Protein AF-A0A6B2DG78-F1 (afdb_monomer)

Solvent-accessible surface area (backbone atoms only — not comparable to full-atom values): 11003 Å² total; per-residue (Å²): 135,87,81,81,72,76,75,78,76,78,61,40,93,58,62,52,67,69,41,49,54,49,47,40,63,73,50,24,80,65,48,69,62,94,91,36,53,28,41,50,79,26,37,60,92,68,77,69,52,28,68,59,41,49,54,32,26,75,75,64,35,84,90,24,73,66,26,48,51,52,48,44,54,50,51,26,54,51,28,52,67,34,50,27,34,74,46,82,48,38,17,59,30,39,50,44,47,53,38,20,73,77,51,35,38,31,24,32,16,15,35,48,29,30,74,47,68,46,76,84,51,78,56,29,97,60,69,47,71,64,22,52,54,49,59,72,72,43,52,66,69,53,44,40,50,54,54,43,51,33,48,52,52,43,46,46,74,70,43,21,88,37,79,40,74,59,96,90,44,79,43,50,32,30,83,71,42,42,66,63,49,51,56,48,40,59,50,48,36,62,53,28,49,60,53,56,46,80,86,126

Structure (mmCIF, N/CA/C/O backbone):
data_AF-A0A6B2DG78-F1
#
_entry.id   AF-A0A6B2DG78-F1
#
loop_
_atom_site.group_PDB
_atom_site.id
_atom_site.type_symbol
_atom_site.label_atom_id
_atom_site.label_alt_id
_atom_site.label_comp_id
_atom_site.label_asym_id
_atom_site.label_entity_id
_atom_site.label_seq_id
_atom_site.pdbx_PDB_ins_code
_atom_site.Cartn_x
_atom_site.Cartn_y
_atom_site.Cartn_z
_atom_site.occupancy
_atom_site.B_iso_or_equiv
_atom_site.auth_seq_id
_atom_site.auth_comp_id
_atom_site.auth_asym_id
_atom_site.auth_atom_id
_atom_site.pdbx_PDB_model_num
ATOM 1 N N . ALA A 1 1 ? -30.640 3.944 29.822 1.00 39.03 1 ALA A N 1
ATOM 2 C CA . ALA A 1 1 ? -29.311 3.323 29.675 1.00 39.03 1 ALA A CA 1
ATOM 3 C C . ALA A 1 1 ? -28.614 4.020 28.515 1.00 39.03 1 ALA A C 1
ATOM 5 O O . ALA A 1 1 ? -29.151 4.007 27.416 1.00 39.03 1 ALA A O 1
ATOM 6 N N . GLY A 1 2 ? -27.539 4.761 28.794 1.00 36.34 2 GLY A N 1
ATOM 7 C CA . GLY A 1 2 ? -26.860 5.603 27.809 1.00 36.34 2 GLY A CA 1
ATOM 8 C C . GLY A 1 2 ? -26.000 4.767 26.867 1.00 36.34 2 GLY A C 1
ATOM 9 O O . GLY A 1 2 ? -25.061 4.118 27.314 1.00 36.34 2 GLY A O 1
ATOM 10 N N . GLY A 1 3 ? -26.335 4.785 25.577 1.00 34.94 3 GLY A N 1
ATOM 11 C CA . GLY A 1 3 ? -25.481 4.268 24.516 1.00 34.94 3 GLY A CA 1
ATOM 12 C C . GLY A 1 3 ? -24.386 5.284 24.218 1.00 34.94 3 GLY A C 1
ATOM 13 O O . GLY A 1 3 ? -24.624 6.266 23.520 1.00 34.94 3 GLY A O 1
ATOM 14 N N . GLY A 1 4 ? -23.200 5.068 24.781 1.00 36.06 4 GLY A N 1
ATOM 15 C CA . GLY A 1 4 ? -21.994 5.779 24.377 1.00 36.06 4 GLY A CA 1
ATOM 16 C C . GLY A 1 4 ? -21.545 5.258 23.019 1.00 36.06 4 GLY A C 1
ATOM 17 O O . GLY A 1 4 ? -20.776 4.305 22.953 1.00 36.06 4 GLY A O 1
ATOM 18 N N . GLY A 1 5 ? -22.051 5.853 21.939 1.00 35.94 5 GLY A N 1
ATOM 19 C CA . GLY A 1 5 ? -21.449 5.685 20.624 1.00 35.94 5 GLY A CA 1
ATOM 20 C C . GLY A 1 5 ? -20.053 6.292 20.671 1.00 35.94 5 GLY A C 1
ATOM 21 O O . GLY A 1 5 ? -19.921 7.509 20.801 1.00 35.94 5 GLY A O 1
ATOM 22 N N . ALA A 1 6 ? -19.018 5.452 20.625 1.00 42.16 6 ALA A N 1
ATOM 23 C CA . ALA A 1 6 ? -17.665 5.919 20.377 1.00 42.16 6 ALA A CA 1
ATOM 24 C C . ALA A 1 6 ? -17.697 6.703 19.059 1.00 42.16 6 ALA A C 1
ATOM 26 O O . ALA A 1 6 ? -18.068 6.159 18.019 1.00 42.16 6 ALA A O 1
ATOM 27 N N . ALA A 1 7 ? -17.401 8.002 19.118 1.00 43.97 7 ALA A N 1
ATOM 28 C CA . ALA A 1 7 ? -17.295 8.816 17.920 1.00 43.97 7 ALA A CA 1
ATOM 29 C C . ALA A 1 7 ? -16.234 8.175 17.019 1.00 43.97 7 ALA A C 1
ATOM 31 O O . ALA A 1 7 ? -15.101 7.975 17.460 1.00 43.97 7 ALA A O 1
ATOM 32 N N . ALA A 1 8 ? -16.614 7.818 15.790 1.00 53.84 8 ALA A N 1
ATOM 33 C CA . ALA A 1 8 ? -15.674 7.310 14.803 1.00 53.84 8 ALA A CA 1
ATOM 34 C C . ALA A 1 8 ? -14.513 8.308 14.698 1.00 53.84 8 ALA A C 1
ATOM 36 O O . ALA A 1 8 ? -14.734 9.497 14.448 1.00 53.84 8 ALA A O 1
ATOM 37 N N . ALA A 1 9 ? -13.289 7.845 14.959 1.00 63.31 9 ALA A N 1
ATOM 38 C CA . ALA A 1 9 ? -12.111 8.679 14.792 1.00 63.31 9 ALA A CA 1
ATOM 39 C C . ALA A 1 9 ? -12.092 9.202 13.349 1.00 63.31 9 ALA A C 1
ATOM 41 O O . ALA A 1 9 ? -12.325 8.442 12.408 1.00 63.31 9 ALA A O 1
ATOM 42 N N . ALA A 1 10 ? -11.866 10.506 13.176 1.00 75.31 10 ALA A N 1
ATOM 43 C CA . ALA A 1 10 ? -11.845 11.103 11.848 1.00 75.31 10 ALA A CA 1
ATOM 44 C C . ALA A 1 10 ? -10.790 10.408 10.972 1.00 75.31 10 ALA A C 1
ATOM 46 O O . ALA A 1 10 ? -9.675 10.145 11.429 1.00 75.31 10 ALA A O 1
ATOM 47 N N . ALA A 1 11 ? -11.149 10.129 9.717 1.00 83.38 11 ALA A N 1
ATOM 48 C CA . ALA A 1 11 ? -10.244 9.512 8.757 1.00 83.38 11 ALA A CA 1
ATOM 49 C C . ALA A 1 11 ? -8.946 10.339 8.634 1.00 83.38 11 ALA A C 1
ATOM 51 O O . ALA A 1 11 ? -9.016 11.568 8.493 1.00 83.38 11 ALA A O 1
ATOM 52 N N . PRO A 1 12 ? -7.761 9.707 8.702 1.00 91.94 12 PRO A N 1
ATOM 53 C CA . PRO A 1 12 ? -6.501 10.427 8.620 1.00 91.94 12 PRO A CA 1
ATOM 54 C C . PRO A 1 12 ? -6.327 11.110 7.262 1.00 91.94 12 PRO A C 1
ATOM 56 O O . PRO A 1 12 ? -6.620 10.561 6.202 1.00 91.94 12 PRO A O 1
ATOM 59 N N . GLN A 1 13 ? -5.791 12.329 7.290 1.00 93.31 13 GLN A N 1
ATOM 60 C CA . GLN A 1 13 ? -5.513 13.098 6.073 1.00 93.31 13 GLN A CA 1
ATOM 61 C C . GLN A 1 13 ? -4.189 12.696 5.408 1.00 93.31 13 GLN A C 1
ATOM 63 O O . GLN A 1 13 ? -4.020 12.900 4.201 1.00 93.31 13 GLN A O 1
ATOM 68 N N . GLN A 1 14 ? -3.272 12.126 6.195 1.00 95.56 14 GLN A N 1
ATOM 69 C CA . GLN A 1 14 ? -1.932 11.708 5.796 1.00 95.56 14 GLN A CA 1
ATOM 70 C C . GLN A 1 14 ? -1.644 10.286 6.274 1.00 95.56 14 GLN A C 1
ATOM 72 O O . GLN A 1 14 ? -2.198 9.839 7.279 1.00 95.56 14 GLN A O 1
ATOM 77 N N . LEU A 1 15 ? -0.773 9.589 5.544 1.00 96.12 15 LEU A N 1
ATOM 78 C CA . LEU A 1 15 ? -0.239 8.302 5.981 1.00 96.12 15 LEU A CA 1
ATOM 79 C C . LEU A 1 15 ? 0.584 8.500 7.265 1.00 96.12 15 LEU A C 1
ATOM 81 O O . LEU A 1 15 ? 1.290 9.504 7.384 1.00 96.12 15 LEU A O 1
ATOM 85 N N . ASP A 1 16 ? 0.510 7.565 8.218 1.00 96.25 16 ASP A N 1
ATOM 86 C CA . ASP A 1 16 ? 1.288 7.675 9.455 1.00 96.25 16 ASP A CA 1
ATOM 87 C C . ASP A 1 16 ? 2.794 7.768 9.116 1.00 96.25 16 ASP A C 1
ATOM 89 O O . ASP A 1 16 ? 3.316 6.935 8.362 1.00 96.25 16 ASP A O 1
ATOM 93 N N . PRO A 1 17 ? 3.525 8.758 9.665 1.00 94.56 17 PRO A N 1
ATOM 94 C CA . PRO A 1 17 ? 4.944 8.955 9.379 1.00 94.56 17 PRO A CA 1
ATOM 95 C C . PRO A 1 17 ? 5.815 7.714 9.613 1.00 94.56 17 PRO A C 1
ATOM 97 O O . PRO A 1 17 ? 6.811 7.532 8.917 1.00 94.56 17 PRO A O 1
ATOM 100 N N . ARG A 1 18 ? 5.444 6.840 10.559 1.00 94.56 18 ARG A N 1
ATOM 101 C CA . ARG A 1 18 ? 6.153 5.580 10.836 1.00 94.56 18 ARG A CA 1
ATOM 102 C C . ARG A 1 18 ? 6.053 4.601 9.675 1.00 94.56 18 ARG A C 1
ATOM 104 O O . ARG A 1 18 ? 6.998 3.854 9.438 1.00 94.56 18 ARG A O 1
ATOM 111 N N . VAL A 1 19 ? 4.926 4.606 8.965 1.00 95.62 19 VAL A N 1
ATOM 112 C CA . VAL A 1 19 ? 4.718 3.779 7.774 1.00 95.62 19 VAL A CA 1
ATOM 113 C C . VAL A 1 19 ? 5.565 4.314 6.628 1.00 95.62 19 VAL A C 1
ATOM 115 O O . VAL A 1 19 ? 6.259 3.534 5.985 1.00 95.62 19 VAL A O 1
ATOM 118 N N . VAL A 1 20 ? 5.593 5.637 6.429 1.00 95.25 20 VAL A N 1
ATOM 119 C CA . VAL A 1 20 ? 6.479 6.279 5.439 1.00 95.25 20 VAL A CA 1
ATOM 120 C C . VAL A 1 20 ? 7.938 5.892 5.695 1.00 95.25 20 VAL A C 1
ATOM 122 O O . VAL A 1 20 ? 8.611 5.392 4.795 1.00 95.25 20 VAL A O 1
ATOM 125 N N . ASP A 1 21 ? 8.409 6.036 6.937 1.00 93.50 21 ASP A N 1
ATOM 126 C CA . ASP A 1 21 ? 9.789 5.704 7.314 1.00 93.50 21 ASP A CA 1
ATOM 127 C C . ASP A 1 21 ? 10.105 4.211 7.132 1.00 93.50 21 ASP A C 1
ATOM 129 O O . ASP A 1 21 ? 11.213 3.848 6.731 1.00 93.50 21 ASP A O 1
ATOM 133 N N . SER A 1 22 ? 9.145 3.336 7.448 1.00 91.38 22 SER A N 1
ATOM 134 C CA . SER A 1 22 ? 9.271 1.887 7.269 1.00 91.38 22 SER A CA 1
ATOM 135 C C . SER A 1 22 ? 9.397 1.526 5.788 1.00 91.38 22 SER A C 1
ATOM 137 O O . SER A 1 22 ? 10.355 0.842 5.420 1.00 91.38 22 SER A O 1
ATOM 139 N N . ILE A 1 23 ? 8.518 2.057 4.930 1.00 91.06 23 ILE A N 1
ATOM 140 C CA . ILE A 1 23 ? 8.558 1.795 3.487 1.00 91.06 23 ILE A CA 1
ATOM 141 C C . ILE A 1 23 ? 9.859 2.339 2.894 1.00 91.06 23 ILE A C 1
ATOM 143 O O . ILE A 1 23 ? 10.579 1.582 2.247 1.00 91.06 23 ILE A O 1
ATOM 147 N N . MET A 1 24 ? 10.224 3.595 3.180 1.00 92.94 24 MET A N 1
ATOM 148 C CA . MET A 1 24 ? 11.472 4.193 2.685 1.00 92.94 24 MET A CA 1
ATOM 149 C C . MET A 1 24 ? 12.706 3.362 3.057 1.00 92.94 24 MET A C 1
ATOM 151 O O . MET A 1 24 ? 13.610 3.193 2.239 1.00 92.94 24 MET A O 1
ATOM 155 N N . ARG A 1 25 ? 12.745 2.814 4.277 1.00 90.88 25 ARG A N 1
ATOM 156 C CA . ARG A 1 25 ? 13.840 1.945 4.725 1.00 90.88 25 ARG A CA 1
ATOM 157 C C . ARG A 1 25 ? 13.859 0.605 3.993 1.00 90.88 25 ARG A C 1
ATOM 159 O O . ARG A 1 25 ? 14.940 0.117 3.685 1.00 90.88 25 ARG A O 1
ATOM 166 N N . SER A 1 26 ? 12.689 0.010 3.766 1.00 86.62 26 SER A N 1
ATOM 167 C CA . SER A 1 26 ? 12.568 -1.315 3.148 1.00 86.62 26 SER A CA 1
ATOM 168 C C . SER A 1 26 ? 12.834 -1.305 1.641 1.00 86.62 26 SER A C 1
ATOM 170 O O . SER A 1 26 ? 13.544 -2.176 1.149 1.00 86.62 26 SER A O 1
ATOM 172 N N . GLU A 1 27 ? 12.315 -0.303 0.931 1.00 88.62 27 GLU A N 1
ATOM 173 C CA . GLU A 1 27 ? 12.481 -0.141 -0.517 1.00 88.62 27 GLU A CA 1
ATOM 174 C C . GLU A 1 27 ? 13.863 0.434 -0.860 1.00 88.62 27 GLU A C 1
ATOM 176 O O . GLU A 1 27 ? 14.422 0.174 -1.922 1.00 88.62 27 GLU A O 1
ATOM 181 N N . GLY A 1 28 ? 14.444 1.203 0.065 1.00 89.94 28 GLY A N 1
ATOM 182 C CA . GLY A 1 28 ? 15.750 1.817 -0.104 1.00 89.94 28 GLY A CA 1
ATOM 183 C C . GLY A 1 28 ? 15.720 3.079 -0.966 1.00 89.94 28 GLY A C 1
ATOM 184 O O . GLY A 1 28 ? 14.815 3.339 -1.759 1.00 89.94 28 GLY A O 1
ATOM 185 N N . ALA A 1 29 ? 16.750 3.903 -0.791 1.00 89.94 29 ALA A N 1
ATOM 186 C CA . ALA A 1 29 ? 16.843 5.193 -1.465 1.00 89.94 29 ALA A CA 1
ATOM 187 C C . ALA A 1 29 ? 17.293 5.085 -2.932 1.00 89.94 29 ALA A C 1
ATOM 189 O O . ALA A 1 29 ? 17.096 6.024 -3.706 1.00 89.94 29 ALA A O 1
ATOM 190 N N . THR A 1 30 ? 17.884 3.957 -3.323 1.00 89.25 30 THR A N 1
ATOM 191 C CA . THR A 1 30 ? 18.303 3.657 -4.697 1.00 89.25 30 THR A CA 1
ATOM 192 C C . THR A 1 30 ? 18.101 2.179 -4.988 1.00 89.25 30 THR A C 1
ATOM 194 O O . THR A 1 30 ? 18.492 1.340 -4.176 1.00 89.25 30 THR A O 1
ATOM 197 N N . GLY A 1 31 ? 17.582 1.864 -6.168 1.00 87.56 31 GLY A N 1
ATOM 198 C CA . GLY A 1 31 ? 17.418 0.497 -6.636 1.00 87.56 31 GLY A CA 1
ATOM 199 C C . GLY A 1 31 ? 17.210 0.428 -8.143 1.00 87.56 31 GLY A C 1
ATOM 200 O O . GLY A 1 31 ? 17.149 1.446 -8.835 1.00 87.56 31 GLY A O 1
ATOM 201 N N . GLU A 1 32 ? 17.090 -0.796 -8.640 1.00 89.06 32 GLU A N 1
ATOM 202 C CA . GLU A 1 32 ? 16.711 -1.081 -10.017 1.00 89.06 32 GLU A CA 1
ATOM 203 C C . GLU A 1 32 ? 15.741 -2.265 -10.026 1.00 89.06 32 GLU A C 1
ATOM 205 O O . GLU A 1 32 ? 16.025 -3.317 -9.449 1.00 89.06 32 GLU A O 1
ATOM 210 N N . GLN A 1 33 ? 14.595 -2.106 -10.687 1.00 76.62 33 GLN A N 1
ATOM 211 C CA . GLN A 1 33 ? 13.615 -3.175 -10.859 1.00 76.62 33 GLN A CA 1
ATOM 212 C C . GLN A 1 33 ? 13.348 -3.401 -12.346 1.00 76.62 33 GLN A C 1
ATOM 214 O O . GLN A 1 33 ? 12.775 -2.556 -13.033 1.00 76.62 33 GLN A O 1
ATOM 219 N N . GLY A 1 34 ? 13.769 -4.563 -12.854 1.00 79.81 34 GLY A N 1
ATOM 220 C CA . GLY A 1 34 ? 13.584 -4.933 -14.260 1.00 79.81 34 GLY A CA 1
ATOM 221 C C . GLY A 1 34 ? 14.320 -4.017 -15.245 1.00 79.81 34 GLY A C 1
ATOM 222 O O . GLY A 1 34 ? 13.782 -3.746 -16.315 1.00 79.81 34 GLY A O 1
ATOM 223 N N . GLY A 1 35 ? 15.507 -3.515 -14.883 1.00 85.75 35 GLY A N 1
ATOM 224 C CA . GLY A 1 35 ? 16.262 -2.564 -15.707 1.00 85.75 35 GLY A CA 1
ATOM 225 C C . GLY A 1 35 ? 15.838 -1.104 -15.543 1.00 85.75 35 GLY A C 1
ATOM 226 O O . GLY A 1 35 ? 16.337 -0.247 -16.267 1.00 85.75 35 GLY A O 1
ATOM 227 N N . VAL A 1 36 ? 14.893 -0.808 -14.644 1.00 89.19 36 VAL A N 1
ATOM 228 C CA . VAL A 1 36 ? 14.358 0.544 -14.445 1.00 89.19 36 VAL A CA 1
ATOM 229 C C . VAL A 1 36 ? 14.826 1.104 -13.103 1.00 89.19 36 VAL A C 1
ATOM 231 O O . VAL A 1 36 ? 14.582 0.456 -12.081 1.00 89.19 36 VAL A O 1
ATOM 234 N N . PRO A 1 37 ? 15.433 2.306 -13.078 1.00 92.19 37 PRO A N 1
ATOM 235 C CA . PRO A 1 37 ? 15.790 2.986 -11.839 1.00 92.19 37 PRO A CA 1
ATOM 236 C C . PRO A 1 37 ? 14.592 3.219 -10.919 1.00 92.19 37 PRO A C 1
ATOM 238 O O . PRO A 1 37 ? 13.484 3.547 -11.365 1.00 92.19 37 PRO A O 1
ATOM 241 N N . GLU A 1 38 ? 14.845 3.084 -9.622 1.00 92.38 38 GLU A N 1
ATOM 242 C CA . GLU A 1 38 ? 13.845 3.209 -8.572 1.00 92.38 38 GLU A CA 1
ATOM 243 C C . GLU A 1 38 ? 14.380 3.966 -7.352 1.00 92.38 38 GLU A C 1
ATOM 245 O O . GLU A 1 38 ? 15.550 3.846 -6.980 1.00 92.38 38 GLU A O 1
ATOM 250 N N . ALA A 1 39 ? 13.493 4.726 -6.707 1.00 92.44 39 ALA A N 1
ATOM 251 C CA . ALA A 1 39 ? 13.719 5.321 -5.397 1.00 92.44 39 ALA A CA 1
ATOM 252 C C . ALA A 1 39 ? 12.484 5.097 -4.516 1.00 92.44 39 ALA A C 1
ATOM 254 O O . ALA A 1 39 ? 11.386 5.522 -4.874 1.00 92.44 39 ALA A O 1
ATOM 255 N N . TYR A 1 40 ? 12.658 4.442 -3.366 1.00 92.31 40 TYR A N 1
ATOM 256 C CA . TYR A 1 40 ? 11.600 4.191 -2.382 1.00 92.31 40 TYR A CA 1
ATOM 257 C C . TYR A 1 40 ? 10.336 3.511 -2.959 1.00 92.31 40 TYR A C 1
ATOM 259 O O . TYR A 1 40 ? 9.219 3.859 -2.573 1.00 92.31 40 TYR A O 1
ATOM 267 N N . GLY A 1 41 ? 10.483 2.591 -3.921 1.00 88.06 41 GLY A N 1
ATOM 268 C CA . GLY A 1 41 ? 9.355 1.927 -4.590 1.00 88.06 41 GLY A CA 1
ATOM 269 C C . GLY A 1 41 ? 8.772 2.692 -5.788 1.00 88.06 41 GLY A C 1
ATOM 270 O O . GLY A 1 41 ? 7.860 2.201 -6.458 1.00 88.06 41 GLY A O 1
ATOM 271 N N . PHE A 1 42 ? 9.269 3.898 -6.087 1.00 91.06 42 PHE A N 1
ATOM 272 C CA . PHE A 1 42 ? 8.836 4.706 -7.230 1.00 91.06 42 PHE A CA 1
ATOM 273 C C . PHE A 1 42 ? 9.770 4.483 -8.416 1.00 91.06 42 PHE A C 1
ATOM 275 O O . PHE A 1 42 ? 10.953 4.801 -8.332 1.00 91.06 42 PHE A O 1
ATOM 282 N N . ARG A 1 43 ? 9.252 3.942 -9.525 1.00 90.00 43 ARG A N 1
ATOM 283 C CA . ARG A 1 43 ? 10.039 3.644 -10.731 1.00 90.00 43 ARG A CA 1
ATOM 284 C C . ARG A 1 43 ? 9.957 4.775 -11.744 1.00 90.00 43 ARG A C 1
ATOM 286 O O . ARG A 1 43 ? 8.871 5.300 -12.003 1.00 90.00 43 ARG A O 1
ATOM 293 N N . GLN A 1 44 ? 11.080 5.071 -12.391 1.00 89.31 44 GLN A N 1
ATOM 294 C CA . GLN A 1 44 ? 11.199 6.170 -13.354 1.00 89.31 44 GLN A CA 1
ATOM 295 C C . GLN A 1 44 ? 10.141 6.131 -14.471 1.00 89.31 44 GLN 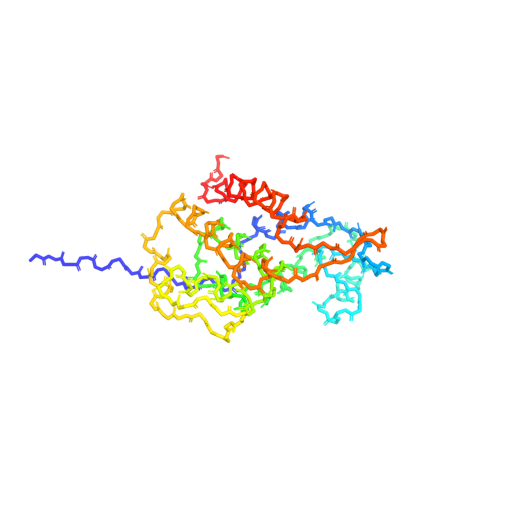A C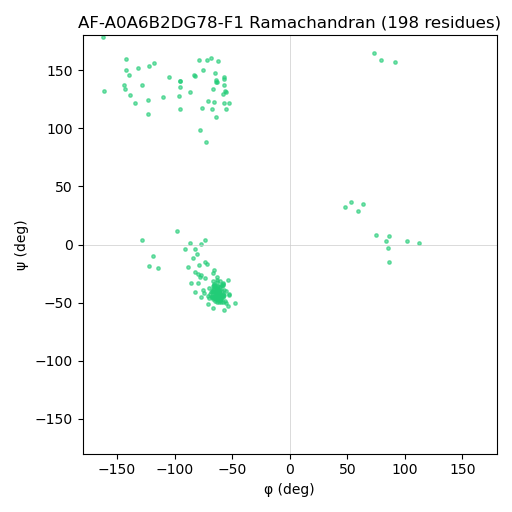 1
ATOM 297 O O . GLN A 1 44 ? 9.537 7.147 -14.800 1.00 89.31 44 GLN A O 1
ATOM 302 N N . ASN A 1 45 ? 9.866 4.956 -15.038 1.00 86.12 45 ASN A N 1
ATOM 303 C CA . ASN A 1 45 ? 8.954 4.818 -16.178 1.00 86.12 45 ASN A CA 1
ATOM 304 C C . ASN A 1 45 ? 7.459 4.776 -15.806 1.00 86.12 45 ASN A C 1
ATOM 306 O O . ASN A 1 45 ? 6.616 4.702 -16.697 1.00 86.12 45 ASN A O 1
ATOM 310 N N . MET A 1 46 ? 7.111 4.787 -14.516 1.00 81.38 46 MET A N 1
ATOM 311 C CA . MET A 1 46 ? 5.719 4.674 -14.065 1.00 81.38 46 MET A CA 1
ATOM 312 C C . MET A 1 46 ? 5.024 6.030 -13.911 1.00 81.38 46 MET A C 1
ATOM 314 O O . MET A 1 46 ? 3.841 6.058 -13.576 1.00 81.38 46 MET A O 1
ATOM 318 N N . HIS A 1 47 ? 5.741 7.144 -14.119 1.00 77.06 47 HIS A N 1
ATOM 319 C CA . HIS A 1 47 ? 5.243 8.514 -13.921 1.00 77.06 47 HIS A CA 1
ATOM 320 C C . HIS A 1 47 ? 4.521 8.710 -12.575 1.00 77.06 47 HIS A C 1
ATOM 322 O O . HIS A 1 47 ? 3.581 9.491 -12.451 1.00 77.06 47 HIS A O 1
ATOM 328 N N . ASN A 1 48 ? 4.962 7.986 -11.545 1.00 83.25 48 ASN A N 1
ATOM 329 C CA . ASN A 1 48 ? 4.291 7.904 -10.248 1.00 83.25 48 ASN A CA 1
ATOM 330 C C . ASN A 1 48 ? 4.890 8.853 -9.195 1.00 83.25 48 ASN A C 1
ATOM 332 O O . ASN A 1 48 ? 4.564 8.745 -8.017 1.00 83.25 48 ASN A O 1
ATOM 336 N N . GLY A 1 49 ? 5.750 9.784 -9.619 1.00 90.06 49 GLY A N 1
ATOM 337 C CA . GLY A 1 49 ? 6.396 10.768 -8.749 1.00 90.06 49 GLY A CA 1
ATOM 338 C C . GLY A 1 49 ? 7.906 10.604 -8.587 1.00 90.06 49 GLY A C 1
ATOM 339 O O . GLY A 1 49 ? 8.499 11.433 -7.904 1.00 90.06 49 GLY A O 1
ATOM 340 N N . TYR A 1 50 ? 8.532 9.617 -9.242 1.00 93.25 50 TYR A N 1
ATOM 341 C CA . TYR A 1 50 ? 9.991 9.431 -9.238 1.00 93.25 50 TYR A CA 1
ATOM 342 C C . TYR A 1 50 ? 10.758 10.732 -9.523 1.00 93.25 50 TYR A C 1
ATOM 344 O O . TYR A 1 50 ? 11.601 11.131 -8.726 1.00 93.25 50 TYR A O 1
ATOM 352 N N . ASP A 1 51 ? 10.397 11.459 -10.584 1.00 94.56 51 ASP A N 1
ATOM 353 C CA . ASP A 1 51 ? 11.091 12.698 -10.970 1.00 94.56 51 ASP A CA 1
ATOM 354 C C . ASP A 1 51 ? 11.032 13.779 -9.880 1.00 94.56 51 ASP A C 1
ATOM 356 O O . ASP A 1 51 ? 11.977 14.542 -9.704 1.00 94.56 51 ASP A O 1
ATOM 360 N N . ARG A 1 52 ? 9.948 13.823 -9.091 1.00 96.31 52 ARG A N 1
ATOM 361 C CA . ARG A 1 52 ? 9.822 14.763 -7.964 1.00 96.31 52 ARG A CA 1
ATOM 362 C C . ARG A 1 52 ? 10.771 14.400 -6.824 1.00 96.31 52 ARG A C 1
ATOM 364 O O . ARG A 1 52 ? 11.317 15.299 -6.190 1.00 96.31 52 ARG A O 1
ATOM 371 N N . ILE A 1 53 ? 10.960 13.104 -6.570 1.00 96.12 53 ILE A N 1
ATOM 372 C CA . ILE A 1 53 ? 11.910 12.604 -5.567 1.00 96.12 53 ILE A CA 1
ATOM 373 C C . ILE A 1 53 ? 13.334 12.948 -6.007 1.00 96.12 53 ILE A C 1
ATOM 375 O O . ILE A 1 53 ? 14.099 13.490 -5.215 1.00 96.12 53 ILE A O 1
ATOM 379 N N . ILE A 1 54 ? 13.671 12.702 -7.278 1.00 96.31 54 ILE A N 1
ATOM 380 C CA . ILE A 1 54 ? 14.997 13.019 -7.820 1.00 96.31 54 ILE A CA 1
ATOM 381 C C . ILE A 1 54 ? 15.267 14.525 -7.797 1.00 96.31 54 ILE A C 1
ATOM 383 O O . ILE A 1 54 ? 16.326 14.926 -7.329 1.00 96.31 54 ILE A O 1
ATOM 387 N N . ALA A 1 55 ? 14.302 15.364 -8.180 1.00 96.94 55 ALA A N 1
ATOM 388 C CA . ALA A 1 55 ? 14.461 16.817 -8.103 1.00 96.94 55 ALA A CA 1
ATOM 389 C C . ALA A 1 55 ? 14.729 17.300 -6.663 1.00 96.94 55 ALA A C 1
ATOM 391 O O . ALA A 1 55 ? 15.633 18.103 -6.432 1.00 96.94 55 ALA A O 1
ATOM 392 N N . ALA A 1 56 ? 13.992 16.777 -5.674 1.00 97.00 56 ALA A N 1
ATOM 393 C CA . ALA A 1 56 ? 14.241 17.098 -4.267 1.00 97.00 56 ALA A CA 1
ATOM 394 C C . ALA A 1 56 ? 15.619 16.600 -3.803 1.00 97.00 56 ALA A C 1
ATOM 396 O O . ALA A 1 56 ? 16.333 17.311 -3.099 1.00 97.00 56 ALA A O 1
ATOM 397 N N . ARG A 1 57 ? 16.029 15.405 -4.234 1.00 96.62 57 ARG A N 1
ATOM 398 C CA . ARG A 1 57 ? 17.351 14.845 -3.935 1.00 96.62 57 ARG A CA 1
ATOM 399 C C . ARG A 1 57 ? 18.485 15.686 -4.510 1.00 96.62 57 ARG A C 1
ATOM 401 O O . ARG A 1 57 ? 19.469 15.910 -3.814 1.00 96.62 57 ARG A O 1
ATOM 408 N N . GLU A 1 58 ? 18.370 16.129 -5.756 1.00 97.00 58 GLU A N 1
ATOM 409 C CA . GLU A 1 58 ? 19.376 16.971 -6.412 1.00 97.00 58 GLU A CA 1
ATOM 410 C C . GLU A 1 58 ? 19.525 18.321 -5.706 1.00 97.00 58 GLU A C 1
ATOM 412 O O . GLU A 1 58 ? 20.634 18.841 -5.593 1.00 97.00 58 GLU A O 1
ATOM 417 N N . GLN A 1 59 ? 18.422 18.866 -5.190 1.00 98.00 59 GLN A N 1
ATOM 418 C CA . GLN A 1 59 ? 18.413 20.163 -4.525 1.00 98.00 59 GLN A CA 1
ATOM 419 C C . GLN A 1 59 ? 18.855 20.107 -3.053 1.00 98.00 59 GLN A C 1
ATOM 421 O O . GLN A 1 59 ? 19.573 20.998 -2.600 1.00 98.00 59 GLN A O 1
ATOM 426 N N . TYR A 1 60 ? 18.419 19.095 -2.301 1.00 97.50 60 TYR A N 1
ATOM 427 C CA . TYR A 1 60 ? 18.539 19.055 -0.835 1.00 97.50 60 TYR A CA 1
ATOM 428 C C . TYR A 1 60 ? 19.386 17.889 -0.309 1.00 97.50 60 TYR A C 1
ATOM 430 O O . TYR A 1 60 ? 19.739 17.858 0.869 1.00 97.50 60 TYR A O 1
ATOM 438 N N . GLY A 1 61 ? 19.742 16.937 -1.170 1.00 95.38 61 GLY A N 1
ATOM 439 C CA . GLY A 1 61 ? 20.479 15.732 -0.809 1.00 95.38 61 GLY A CA 1
ATOM 440 C C . GLY A 1 61 ? 19.579 14.544 -0.461 1.00 95.38 61 GLY A C 1
ATOM 441 O O . GLY A 1 61 ? 18.409 14.679 -0.091 1.00 95.38 61 GLY A O 1
ATOM 442 N N . ILE A 1 62 ? 20.154 13.347 -0.590 1.00 94.50 62 ILE A N 1
ATOM 443 C CA . ILE A 1 62 ? 19.506 12.073 -0.261 1.00 94.50 62 ILE A CA 1
ATOM 444 C C . ILE A 1 62 ? 19.244 11.966 1.247 1.00 94.50 62 ILE A C 1
ATOM 446 O O . ILE A 1 62 ? 20.119 12.260 2.060 1.00 94.50 62 ILE A O 1
ATOM 450 N N . GLY A 1 63 ? 18.040 11.543 1.628 1.00 90.88 63 GLY A N 1
ATOM 451 C CA . GLY A 1 63 ? 17.619 11.420 3.025 1.00 90.88 63 GLY A CA 1
ATOM 452 C C . GLY A 1 63 ? 17.316 12.751 3.723 1.00 90.88 63 GLY A C 1
ATOM 453 O O . GLY A 1 63 ? 17.099 12.757 4.935 1.00 90.88 63 GLY A O 1
ATOM 454 N N . SER A 1 64 ? 17.295 13.867 2.987 1.00 96.50 64 SER A N 1
ATOM 455 C CA . SER A 1 64 ? 16.887 15.176 3.511 1.00 96.50 64 SER A CA 1
ATOM 456 C C . SER A 1 64 ? 15.423 15.178 3.970 1.00 96.50 64 SER A C 1
ATOM 458 O O . SER A 1 64 ? 14.603 14.357 3.541 1.00 96.50 64 SER A O 1
ATOM 460 N N . ALA A 1 65 ? 15.074 16.118 4.853 1.00 96.56 65 ALA A N 1
ATOM 461 C CA . ALA A 1 65 ? 13.699 16.267 5.327 1.00 96.56 65 ALA A CA 1
ATOM 462 C C . ALA A 1 65 ? 12.747 16.637 4.175 1.00 96.56 65 ALA A C 1
ATOM 464 O O . ALA A 1 65 ? 11.594 16.207 4.157 1.00 96.56 65 ALA A O 1
ATOM 465 N N . GLU A 1 66 ? 13.251 17.384 3.196 1.00 97.75 66 GLU A N 1
ATOM 466 C CA . GLU A 1 66 ? 12.561 17.815 1.988 1.00 97.75 66 GLU A CA 1
ATOM 467 C C . GLU A 1 66 ? 12.298 16.643 1.036 1.00 97.75 66 GLU A C 1
ATOM 469 O O . GLU A 1 66 ? 11.165 16.474 0.580 1.00 97.75 66 GLU A O 1
ATOM 474 N N . GLU A 1 67 ? 13.293 15.779 0.787 1.00 96.88 67 GLU A N 1
ATOM 475 C CA . GLU A 1 67 ? 13.077 14.541 0.023 1.00 96.88 67 GLU A CA 1
ATOM 476 C C . GLU A 1 67 ? 12.030 13.664 0.722 1.00 96.88 67 GLU A C 1
ATOM 478 O O . GLU A 1 67 ? 11.072 13.202 0.095 1.00 96.88 67 GLU A O 1
ATOM 483 N N . ARG A 1 68 ? 12.159 13.492 2.044 1.00 97.00 68 ARG A N 1
ATOM 484 C CA . ARG A 1 68 ? 11.204 12.725 2.851 1.00 97.00 68 ARG A CA 1
ATOM 485 C C . ARG A 1 68 ? 9.786 13.297 2.767 1.00 97.00 68 ARG A C 1
ATOM 487 O O . ARG A 1 68 ? 8.834 12.523 2.689 1.00 97.00 68 ARG A O 1
ATOM 494 N N . ALA A 1 69 ? 9.622 14.619 2.771 1.00 97.06 69 ALA A N 1
ATOM 495 C CA . ALA A 1 69 ? 8.313 15.259 2.638 1.00 97.06 69 ALA A CA 1
ATOM 496 C C . ALA A 1 69 ? 7.665 14.945 1.280 1.00 97.06 69 ALA A C 1
ATOM 498 O O . ALA A 1 69 ? 6.503 14.543 1.234 1.00 97.06 69 ALA A O 1
ATOM 499 N N . VAL A 1 70 ? 8.433 15.022 0.185 1.00 97.19 70 VAL A N 1
ATOM 500 C CA . VAL A 1 70 ? 7.946 14.654 -1.156 1.00 97.19 70 VAL A CA 1
ATOM 501 C C . VAL A 1 70 ? 7.513 13.189 -1.207 1.00 97.19 70 VAL A C 1
ATOM 503 O O . VAL A 1 70 ? 6.440 12.881 -1.729 1.00 97.19 70 VAL A O 1
ATOM 506 N N . VAL A 1 71 ? 8.315 12.283 -0.642 1.00 96.06 71 VAL A N 1
ATOM 507 C CA . VAL A 1 71 ? 7.975 10.855 -0.581 1.00 96.06 71 VAL A CA 1
ATOM 508 C C . VAL A 1 71 ? 6.709 10.626 0.249 1.00 96.06 71 VAL A C 1
ATOM 510 O O . VAL A 1 71 ? 5.814 9.904 -0.189 1.00 96.06 71 VAL A O 1
ATOM 513 N N . SER A 1 72 ? 6.593 11.284 1.404 1.00 97.12 72 SER A N 1
ATOM 514 C CA . SER A 1 72 ? 5.415 11.216 2.277 1.00 97.12 72 SER A CA 1
ATOM 515 C C . SER A 1 72 ? 4.133 11.645 1.557 1.00 97.12 72 SER A C 1
ATOM 517 O O . SER A 1 72 ? 3.104 10.971 1.667 1.00 97.12 72 SER A O 1
ATOM 519 N N . ASP A 1 73 ? 4.186 12.726 0.776 1.00 96.94 73 ASP A N 1
ATOM 520 C CA . ASP A 1 73 ? 3.044 13.212 -0.005 1.00 96.94 73 ASP A CA 1
ATOM 521 C C . ASP A 1 73 ? 2.622 12.212 -1.087 1.00 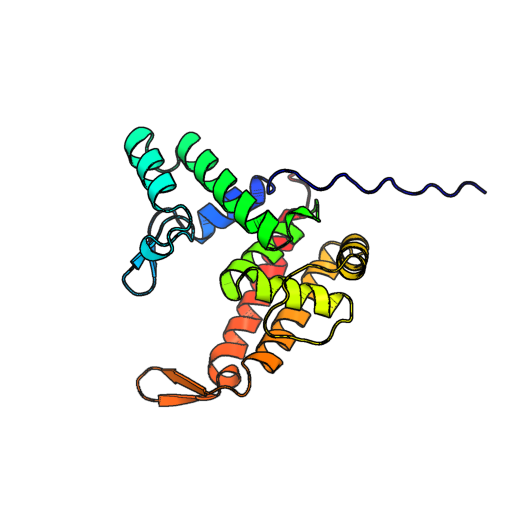96.94 73 ASP A C 1
ATOM 523 O O . ASP A 1 73 ? 1.434 11.911 -1.246 1.00 96.94 73 ASP A O 1
ATOM 527 N N . LEU A 1 74 ? 3.595 11.662 -1.819 1.00 96.12 74 LEU A N 1
ATOM 528 C CA . LEU A 1 74 ? 3.347 10.662 -2.859 1.00 96.12 74 LEU A CA 1
ATOM 529 C C . LEU A 1 74 ? 2.765 9.370 -2.268 1.00 96.12 74 LEU A C 1
ATOM 531 O O . LEU A 1 74 ? 1.764 8.848 -2.766 1.00 96.12 74 LEU A O 1
ATOM 535 N N . MET A 1 75 ? 3.339 8.876 -1.168 1.00 96.06 75 MET A N 1
ATOM 536 C CA . MET A 1 75 ? 2.827 7.702 -0.459 1.00 96.06 75 MET A CA 1
ATOM 537 C C . MET A 1 75 ? 1.430 7.949 0.111 1.00 96.06 75 MET A C 1
ATOM 539 O O . MET A 1 75 ? 0.582 7.065 0.028 1.00 96.06 75 MET A O 1
ATOM 543 N N . THR A 1 76 ? 1.147 9.153 0.612 1.00 97.00 76 THR A N 1
ATOM 544 C CA . THR A 1 76 ? -0.192 9.538 1.080 1.00 97.00 76 THR A CA 1
ATOM 545 C C . THR A 1 76 ? -1.222 9.507 -0.054 1.00 97.00 76 THR A C 1
ATOM 547 O O . THR A 1 76 ? -2.341 9.026 0.138 1.00 97.00 76 THR A O 1
ATOM 550 N N . ALA A 1 77 ? -0.866 9.967 -1.257 1.00 95.25 77 ALA A N 1
ATOM 551 C CA . ALA A 1 77 ? -1.754 9.880 -2.419 1.00 95.25 77 ALA A CA 1
ATOM 552 C C . ALA A 1 77 ? -2.049 8.418 -2.815 1.00 95.25 77 ALA A C 1
ATOM 554 O O . ALA A 1 77 ? -3.203 8.058 -3.083 1.00 95.25 77 ALA A O 1
ATOM 555 N N . ASN A 1 78 ? -1.030 7.556 -2.777 1.00 94.62 78 ASN A N 1
ATOM 556 C CA . ASN A 1 78 ? -1.189 6.119 -3.009 1.00 94.62 78 ASN A CA 1
ATOM 557 C C . ASN A 1 78 ? -2.061 5.464 -1.924 1.00 94.62 78 ASN A C 1
ATOM 559 O O . ASN A 1 78 ? -2.989 4.725 -2.251 1.00 94.62 78 ASN A O 1
ATOM 563 N N . ALA A 1 79 ? -1.835 5.808 -0.653 1.00 96.62 79 ALA A N 1
ATOM 564 C CA . ALA A 1 79 ? -2.610 5.344 0.495 1.00 96.62 79 ALA A CA 1
ATOM 565 C C . ALA A 1 79 ? -4.092 5.700 0.374 1.00 96.62 79 ALA A C 1
ATOM 567 O O . ALA A 1 79 ? -4.959 4.860 0.620 1.00 96.62 79 ALA A O 1
ATOM 568 N N . ARG A 1 80 ? -4.397 6.923 -0.076 1.00 96.50 80 ARG A N 1
ATOM 569 C CA . ARG A 1 80 ? -5.773 7.354 -0.346 1.00 96.50 80 ARG A CA 1
ATOM 570 C C . ARG A 1 80 ? -6.429 6.484 -1.413 1.00 96.50 80 ARG A C 1
ATOM 572 O O . ARG A 1 80 ? -7.545 6.014 -1.222 1.00 96.50 80 ARG A O 1
ATOM 579 N N . THR A 1 81 ? -5.723 6.236 -2.513 1.00 95.81 81 THR A N 1
ATOM 580 C CA . THR A 1 81 ? -6.238 5.437 -3.636 1.00 95.81 81 THR A CA 1
ATOM 581 C C . THR A 1 81 ? -6.457 3.973 -3.243 1.00 95.81 81 THR A C 1
ATOM 583 O O . THR A 1 81 ? -7.448 3.361 -3.646 1.00 95.81 81 THR A O 1
ATOM 586 N N . ALA A 1 82 ? -5.557 3.422 -2.425 1.00 97.12 82 ALA A N 1
ATOM 587 C CA . ALA A 1 82 ? -5.635 2.065 -1.890 1.00 97.12 82 ALA A CA 1
ATOM 588 C C . ALA A 1 82 ? -6.695 1.894 -0.785 1.00 97.12 82 ALA A C 1
ATOM 590 O O . ALA A 1 82 ? -7.062 0.766 -0.473 1.00 97.12 82 ALA A O 1
ATOM 591 N N . GLY A 1 83 ? -7.202 2.989 -0.208 1.00 97.00 83 GLY A N 1
ATOM 592 C CA . GLY A 1 83 ? -8.167 2.964 0.894 1.00 97.00 83 GLY A CA 1
ATOM 593 C C . GLY A 1 83 ? -7.541 2.868 2.289 1.00 97.00 83 GLY A C 1
ATOM 594 O O . GLY A 1 83 ? -8.278 2.748 3.263 1.00 97.00 83 GLY A O 1
ATOM 595 N N . ALA A 1 84 ? -6.214 2.971 2.412 1.00 97.81 84 ALA A N 1
ATOM 596 C CA . ALA A 1 84 ? -5.511 2.925 3.697 1.00 97.81 84 ALA A CA 1
ATOM 597 C C . ALA A 1 84 ? -5.889 4.096 4.620 1.00 97.81 84 ALA A C 1
ATOM 599 O O . ALA A 1 84 ? -5.934 3.935 5.835 1.00 97.81 84 ALA A O 1
ATOM 600 N N . LEU A 1 85 ? -6.223 5.261 4.050 1.00 97.38 85 LEU A N 1
ATOM 601 C CA . LEU A 1 85 ? -6.616 6.445 4.823 1.00 97.38 85 LEU A CA 1
ATOM 602 C C . LEU A 1 85 ? -8.028 6.360 5.432 1.00 97.38 85 LEU A C 1
ATOM 604 O O . LEU A 1 85 ? -8.471 7.322 6.045 1.00 97.38 85 LEU A O 1
ATOM 608 N N . ASN A 1 86 ? -8.735 5.233 5.300 1.00 97.00 86 ASN A N 1
ATOM 609 C CA . ASN A 1 86 ? -9.958 4.976 6.073 1.00 97.00 86 ASN A CA 1
ATOM 610 C C . ASN A 1 86 ? -9.664 4.480 7.502 1.00 97.00 86 ASN A C 1
ATOM 612 O O . ASN A 1 86 ? -10.582 4.364 8.316 1.00 97.00 86 ASN A O 1
ATOM 616 N N . PHE A 1 87 ? -8.396 4.188 7.810 1.00 96.50 87 PHE A N 1
ATOM 617 C CA . PHE A 1 87 ? -7.975 3.556 9.057 1.00 96.50 87 PHE A CA 1
ATOM 618 C C . PHE A 1 87 ? -6.865 4.364 9.720 1.00 96.50 87 PHE A C 1
ATOM 620 O O . PHE A 1 87 ? -5.945 4.831 9.051 1.00 96.50 87 PHE A O 1
ATOM 627 N N . THR A 1 88 ? -6.944 4.530 11.037 1.00 95.00 88 THR A N 1
ATOM 628 C CA . THR A 1 88 ? -5.964 5.282 11.837 1.00 95.00 88 THR A CA 1
ATOM 629 C C . THR A 1 88 ? -4.803 4.420 12.329 1.00 95.00 88 THR A C 1
ATOM 631 O O . THR A 1 88 ? -3.757 4.965 12.673 1.00 95.00 88 THR A O 1
ATOM 634 N N . ASP A 1 89 ? -4.966 3.095 12.358 1.00 95.88 89 ASP A N 1
ATOM 635 C CA . ASP A 1 89 ? -3.930 2.174 12.813 1.00 95.88 89 ASP A CA 1
ATOM 636 C C . ASP A 1 89 ? -2.761 2.094 11.801 1.00 95.88 89 ASP A C 1
ATOM 638 O O . ASP A 1 89 ? -2.973 1.751 10.633 1.00 95.88 89 ASP A O 1
ATOM 642 N N . PRO A 1 90 ? -1.512 2.370 12.215 1.00 96.56 90 PRO A N 1
ATOM 643 C CA . PRO A 1 90 ? -0.359 2.373 11.314 1.00 96.56 90 PRO A CA 1
ATOM 644 C C . PRO A 1 90 ? -0.021 0.993 10.757 1.00 96.56 90 PRO A C 1
ATOM 646 O O . PRO A 1 90 ? 0.405 0.892 9.608 1.00 96.56 90 PRO A O 1
ATOM 649 N N . GLY A 1 91 ? -0.198 -0.076 11.541 1.00 97.31 91 GLY A N 1
ATOM 650 C CA . GLY A 1 91 ? 0.025 -1.437 11.051 1.00 97.31 91 GLY A CA 1
ATOM 651 C C . GLY A 1 91 ? -0.957 -1.800 9.941 1.00 97.31 91 GLY A C 1
ATOM 652 O O . GLY A 1 91 ? -0.570 -2.373 8.922 1.00 97.31 91 GLY A O 1
ATOM 653 N N . THR A 1 92 ? -2.214 -1.389 10.092 1.00 98.19 92 THR A N 1
ATOM 654 C CA . THR A 1 92 ? -3.265 -1.517 9.079 1.00 98.19 92 THR A CA 1
ATOM 655 C C . THR A 1 92 ? -2.904 -0.745 7.817 1.00 98.19 92 THR A C 1
ATOM 657 O O . THR A 1 92 ? -2.905 -1.301 6.717 1.00 98.19 92 THR A O 1
ATOM 660 N N . GLN A 1 93 ? -2.501 0.520 7.961 1.00 98.06 93 GLN A N 1
ATOM 661 C CA . GLN A 1 93 ? -2.040 1.329 6.834 1.00 98.06 93 GLN A CA 1
ATOM 662 C C . GLN A 1 93 ? -0.842 0.692 6.109 1.00 98.06 93 GLN A C 1
ATOM 664 O O . GLN A 1 93 ? -0.846 0.616 4.880 1.00 98.06 93 GLN A O 1
ATOM 669 N N . ALA A 1 94 ? 0.157 0.191 6.844 1.00 97.31 94 ALA A N 1
ATOM 670 C CA . ALA A 1 94 ? 1.333 -0.468 6.275 1.00 97.31 94 ALA A CA 1
ATOM 671 C C . ALA A 1 94 ? 0.973 -1.740 5.495 1.00 97.31 94 ALA A C 1
ATOM 673 O O . ALA A 1 94 ? 1.433 -1.924 4.365 1.00 97.31 94 ALA A O 1
ATOM 674 N N . ALA A 1 95 ? 0.094 -2.578 6.050 1.00 97.88 95 ALA A N 1
ATOM 675 C CA . ALA A 1 95 ? -0.374 -3.791 5.390 1.00 97.88 95 ALA A CA 1
ATOM 676 C C . ALA A 1 95 ? -1.101 -3.481 4.074 1.00 97.88 95 ALA A C 1
ATOM 678 O O . ALA A 1 95 ? -0.804 -4.088 3.041 1.00 97.88 95 ALA A O 1
ATOM 679 N N . ILE A 1 96 ? -1.993 -2.483 4.077 1.00 98.38 96 ILE A N 1
ATOM 680 C CA . ILE A 1 96 ? -2.715 -2.053 2.873 1.00 98.38 96 ILE A CA 1
ATOM 681 C C . ILE A 1 96 ? -1.743 -1.492 1.830 1.00 98.38 96 ILE A C 1
ATOM 683 O O . ILE A 1 96 ? -1.867 -1.805 0.646 1.00 98.38 96 ILE A O 1
ATOM 687 N N . MET A 1 97 ? -0.742 -0.712 2.245 1.00 97.56 97 MET A N 1
ATOM 688 C CA . MET A 1 97 ? 0.283 -0.193 1.336 1.00 97.56 97 MET A CA 1
ATOM 689 C C . MET A 1 97 ? 1.137 -1.311 0.720 1.00 97.56 97 MET A C 1
ATOM 691 O O . MET A 1 97 ? 1.356 -1.298 -0.493 1.00 97.56 97 MET A O 1
ATOM 695 N N . SER A 1 98 ? 1.540 -2.320 1.501 1.00 95.62 98 SER A N 1
ATOM 696 C CA . SER A 1 98 ? 2.222 -3.516 0.975 1.00 95.62 98 SER A CA 1
ATOM 697 C C . SER A 1 98 ? 1.341 -4.278 -0.024 1.00 95.62 98 SER A C 1
ATOM 699 O O . SER A 1 98 ? 1.775 -4.628 -1.127 1.00 95.62 98 SER A O 1
ATOM 701 N N . GLY A 1 99 ? 0.062 -4.479 0.311 1.00 96.50 99 GLY A N 1
ATOM 702 C CA . GLY A 1 99 ? -0.912 -5.083 -0.597 1.00 96.50 99 GLY A CA 1
ATOM 703 C C . GLY A 1 99 ? -1.049 -4.299 -1.907 1.00 96.50 99 GLY A C 1
ATOM 704 O O . GLY A 1 99 ? -1.011 -4.889 -2.989 1.00 96.50 99 GLY A O 1
ATOM 705 N N . ALA A 1 100 ? -1.131 -2.968 -1.823 1.00 95.75 100 ALA A N 1
ATOM 706 C CA . ALA A 1 100 ? -1.222 -2.078 -2.976 1.00 95.75 100 ALA A CA 1
ATOM 707 C C . ALA A 1 100 ? 0.036 -2.124 -3.851 1.00 95.75 100 ALA A C 1
ATOM 709 O O . ALA A 1 100 ? -0.079 -2.126 -5.074 1.00 95.75 100 ALA A O 1
ATOM 710 N N . HIS A 1 101 ? 1.225 -2.205 -3.254 1.00 90.44 101 HI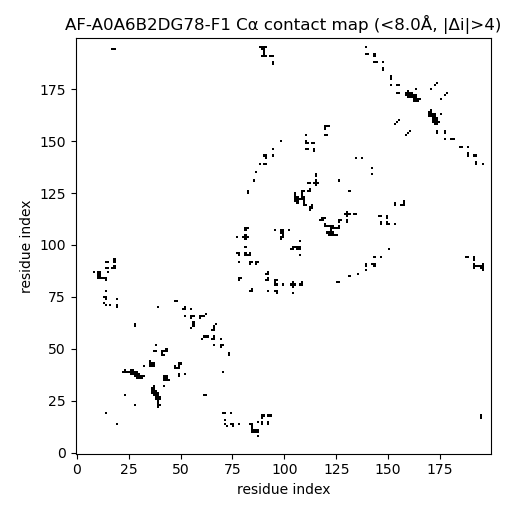S A N 1
ATOM 711 C CA . HIS A 1 101 ? 2.469 -2.386 -3.999 1.00 90.44 101 HIS A CA 1
ATOM 712 C C . HIS A 1 101 ? 2.448 -3.699 -4.799 1.00 90.44 101 HIS A C 1
ATOM 714 O O . HIS A 1 101 ? 2.824 -3.737 -5.968 1.00 90.44 101 HIS A O 1
ATOM 720 N N . MET A 1 102 ? 1.955 -4.783 -4.195 1.00 91.44 102 MET A N 1
ATOM 721 C CA . MET A 1 102 ? 1.976 -6.108 -4.820 1.00 91.44 102 MET A CA 1
ATOM 722 C C . MET A 1 102 ? 0.872 -6.349 -5.852 1.00 91.44 102 MET A C 1
ATOM 724 O O . MET A 1 102 ? 1.078 -7.134 -6.782 1.00 91.44 102 MET A O 1
ATOM 728 N N . ARG A 1 103 ? -0.315 -5.766 -5.658 1.00 95.25 103 ARG A N 1
ATOM 729 C CA . ARG A 1 103 ? -1.531 -6.075 -6.439 1.00 95.25 103 ARG A CA 1
ATOM 730 C C . ARG A 1 103 ? -2.217 -4.837 -7.020 1.00 95.25 103 ARG A C 1
ATOM 732 O O . ARG A 1 103 ? -3.274 -4.946 -7.638 1.00 95.25 103 ARG A O 1
ATOM 739 N N . GLY A 1 104 ? -1.622 -3.662 -6.843 1.00 94.62 104 GLY A N 1
ATOM 740 C CA . GLY A 1 104 ? -2.232 -2.380 -7.174 1.00 94.62 104 GLY A CA 1
ATOM 741 C C . GLY A 1 104 ? -3.333 -1.983 -6.187 1.00 94.62 104 GLY A C 1
ATOM 742 O O . GLY A 1 104 ? -3.873 -2.801 -5.440 1.00 94.62 104 GLY A O 1
ATOM 743 N N . ALA A 1 105 ? -3.722 -0.706 -6.228 1.00 96.56 105 ALA A N 1
ATOM 744 C CA . ALA A 1 105 ? -4.806 -0.181 -5.394 1.00 96.56 105 ALA A CA 1
ATOM 745 C C . ALA A 1 105 ? -6.140 -0.921 -5.620 1.00 96.56 105 ALA A C 1
ATOM 747 O O . ALA A 1 105 ? -6.921 -1.121 -4.695 1.00 96.56 105 ALA A O 1
ATOM 748 N N . GLY A 1 106 ? -6.412 -1.352 -6.854 1.00 98.00 106 GLY A N 1
ATOM 749 C CA . GLY A 1 106 ? -7.609 -2.127 -7.171 1.00 98.00 106 GLY A CA 1
ATOM 750 C C . GLY A 1 106 ? -7.619 -3.519 -6.542 1.00 98.00 106 GLY A C 1
ATOM 751 O O . GLY A 1 106 ? -8.632 -3.915 -5.966 1.00 98.00 106 GLY A O 1
ATOM 752 N N . GLY A 1 107 ? -6.491 -4.232 -6.608 1.00 98.31 107 GLY A N 1
ATOM 753 C CA . GLY A 1 107 ? -6.354 -5.569 -6.033 1.00 98.31 107 GLY A CA 1
ATOM 754 C C . GLY A 1 107 ? -6.448 -5.555 -4.510 1.00 98.31 107 GLY A C 1
ATOM 755 O O . GLY A 1 107 ? -7.210 -6.331 -3.945 1.00 98.31 107 GLY A O 1
ATOM 756 N N . VAL A 1 108 ? -5.770 -4.619 -3.830 1.00 98.56 108 VAL A N 1
ATOM 757 C CA . VAL A 1 108 ? -5.860 -4.545 -2.359 1.00 98.56 108 VAL A CA 1
ATOM 758 C C . VAL A 1 108 ? -7.262 -4.187 -1.868 1.00 98.56 108 VAL A C 1
ATOM 760 O O . VAL A 1 108 ? -7.716 -4.742 -0.876 1.00 98.56 108 VAL A O 1
ATOM 763 N N . ARG A 1 109 ? -7.995 -3.329 -2.590 1.00 98.62 109 ARG A N 1
ATOM 764 C CA . ARG A 1 109 ? -9.399 -3.046 -2.258 1.00 98.62 109 ARG A CA 1
ATOM 765 C C . ARG A 1 109 ? -10.290 -4.266 -2.457 1.00 98.62 109 ARG A C 1
ATOM 767 O O . ARG A 1 109 ? -11.208 -4.447 -1.674 1.00 98.62 109 ARG A O 1
ATOM 77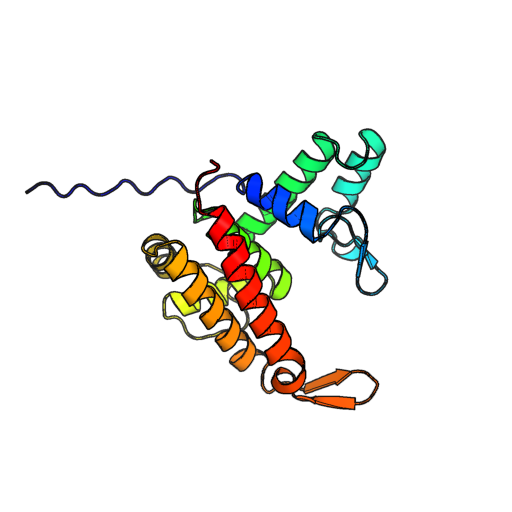4 N N . ALA A 1 110 ? -10.020 -5.104 -3.459 1.00 98.62 110 ALA A N 1
ATOM 775 C CA . ALA A 1 110 ? -10.743 -6.364 -3.624 1.00 98.62 110 ALA A CA 1
ATOM 776 C C . ALA A 1 110 ? -10.455 -7.347 -2.478 1.00 98.62 110 ALA A C 1
ATOM 778 O O . ALA A 1 110 ? -11.383 -7.958 -1.967 1.00 98.62 110 ALA A O 1
ATOM 779 N N . ILE A 1 111 ? -9.197 -7.440 -2.032 1.00 98.75 111 ILE A N 1
ATOM 780 C CA . ILE A 1 111 ? -8.803 -8.257 -0.871 1.00 98.75 111 ILE A CA 1
ATOM 781 C C . ILE A 1 111 ? -9.515 -7.779 0.400 1.00 98.75 111 ILE A C 1
ATOM 783 O O . ILE A 1 111 ? -10.092 -8.584 1.122 1.00 98.75 111 ILE A O 1
ATOM 787 N N . LEU A 1 112 ? -9.506 -6.470 0.665 1.00 98.69 112 LEU A N 1
ATOM 788 C CA . LEU A 1 112 ? -10.205 -5.911 1.822 1.00 98.69 112 LEU A CA 1
ATOM 789 C C . LEU A 1 112 ? -11.714 -6.154 1.723 1.00 98.69 112 LEU A C 1
ATOM 791 O O . LEU A 1 112 ? -12.324 -6.591 2.691 1.00 98.69 112 LEU A O 1
ATOM 795 N N . ASN A 1 113 ? -12.319 -5.905 0.558 1.00 98.62 113 ASN A N 1
ATOM 796 C CA . ASN A 1 113 ? -13.744 -6.158 0.352 1.00 98.62 113 ASN A CA 1
ATOM 797 C C . ASN A 1 113 ? -14.110 -7.620 0.626 1.00 98.62 113 ASN A C 1
ATOM 799 O O . ASN A 1 113 ? -15.129 -7.879 1.262 1.00 98.62 113 ASN A O 1
ATOM 803 N N . HIS A 1 114 ? -13.243 -8.552 0.229 1.00 98.50 114 HIS A N 1
ATOM 804 C CA . HIS A 1 114 ? -13.418 -9.964 0.526 1.00 98.50 114 HIS A CA 1
ATOM 805 C C . HIS A 1 114 ? -13.416 -10.267 2.032 1.00 98.50 114 HIS A C 1
ATOM 807 O O . HIS A 1 114 ? -14.275 -11.013 2.492 1.00 98.50 114 HIS A O 1
ATOM 813 N N . MET A 1 115 ? -12.554 -9.620 2.829 1.00 98.19 115 MET A N 1
ATOM 814 C CA . MET A 1 115 ? -12.639 -9.716 4.299 1.00 98.19 115 MET A CA 1
ATOM 815 C C . MET A 1 115 ? -14.00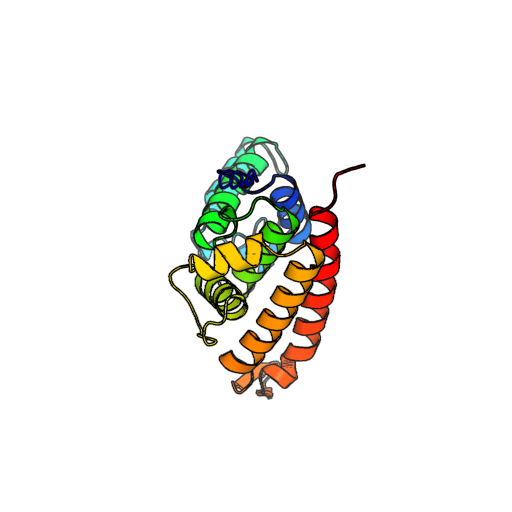1 -9.246 4.830 1.00 98.19 115 MET A C 1
ATOM 817 O O . MET A 1 115 ? -14.500 -9.774 5.815 1.00 98.19 115 MET A O 1
ATOM 821 N N . GLY A 1 116 ? -14.611 -8.257 4.169 1.00 96.38 116 GLY A N 1
ATOM 822 C CA . GLY A 1 116 ? -15.962 -7.781 4.479 1.00 96.38 116 GLY A CA 1
ATOM 823 C C . GLY A 1 116 ? -17.097 -8.680 3.970 1.00 96.38 116 GLY A C 1
ATOM 824 O O . GLY A 1 116 ? -18.257 -8.331 4.179 1.00 96.38 116 GLY A O 1
ATOM 825 N N . GLY A 1 117 ? -16.787 -9.805 3.318 1.00 96.50 117 GLY A N 1
ATOM 826 C CA . GLY A 1 117 ? -17.757 -10.792 2.836 1.00 96.50 117 GLY A CA 1
ATOM 827 C C . GLY A 1 117 ? -18.077 -10.741 1.339 1.00 96.50 117 GLY A C 1
ATOM 828 O O . GLY A 1 117 ? -18.919 -11.520 0.894 1.00 96.50 117 GLY A O 1
ATOM 829 N N . ASP A 1 118 ? -17.434 -9.867 0.557 1.00 97.69 118 ASP A N 1
ATOM 830 C CA . ASP A 1 118 ? -17.601 -9.856 -0.904 1.00 97.69 118 ASP A CA 1
ATOM 831 C C . ASP A 1 118 ? -16.909 -11.067 -1.561 1.00 97.69 118 ASP A C 1
ATOM 833 O O . ASP A 1 118 ? -15.952 -11.635 -1.032 1.00 97.69 118 ASP A O 1
ATOM 837 N N . ASP A 1 119 ? -17.327 -11.423 -2.776 1.00 97.75 119 ASP A N 1
ATOM 838 C CA . ASP A 1 119 ? -16.603 -12.397 -3.596 1.00 97.75 119 ASP A CA 1
ATOM 839 C C . ASP A 1 119 ? -15.207 -11.886 -3.993 1.00 97.75 119 ASP A C 1
ATOM 841 O O . ASP A 1 119 ? -14.993 -10.700 -4.274 1.00 97.75 119 ASP A O 1
ATOM 845 N N . ILE A 1 120 ? -14.247 -12.808 -4.117 1.00 96.81 120 ILE A N 1
ATOM 846 C CA . ILE A 1 120 ? -12.911 -12.484 -4.623 1.00 96.81 120 ILE A CA 1
ATOM 847 C C . ILE A 1 120 ? -12.989 -12.106 -6.108 1.00 96.81 120 ILE A C 1
ATOM 849 O O . ILE A 1 120 ? -13.271 -12.927 -6.985 1.00 96.81 120 ILE A O 1
ATOM 853 N N . VAL A 1 121 ? -12.637 -10.855 -6.405 1.00 97.75 121 VAL A N 1
ATOM 854 C CA . VAL A 1 121 ? -12.503 -10.313 -7.764 1.00 97.75 121 VAL A CA 1
ATOM 855 C C . VAL A 1 121 ? -11.098 -9.771 -7.990 1.00 97.75 121 VAL A C 1
ATOM 857 O O . VAL A 1 121 ? -10.442 -9.326 -7.060 1.00 97.75 121 VAL A O 1
ATOM 860 N N . ARG A 1 122 ? -10.621 -9.731 -9.241 1.00 97.00 122 ARG A N 1
ATOM 861 C CA . ARG A 1 122 ? -9.247 -9.277 -9.553 1.00 97.00 122 ARG A CA 1
ATOM 862 C C . ARG A 1 122 ? -8.969 -7.812 -9.186 1.00 97.00 122 ARG A C 1
ATOM 864 O O . ARG A 1 122 ? -7.824 -7.425 -8.994 1.00 97.00 122 ARG A O 1
ATOM 871 N N . SER A 1 123 ? -9.981 -6.954 -9.186 1.00 98.00 123 SER A N 1
ATOM 872 C CA . SER A 1 123 ? -9.799 -5.541 -8.861 1.00 98.00 123 SER A CA 1
ATOM 873 C C . SER A 1 123 ? -11.129 -4.916 -8.490 1.00 98.00 123 SER A C 1
ATOM 875 O O . SER A 1 123 ? -12.085 -5.008 -9.256 1.00 98.00 123 SER A O 1
ATOM 877 N N . SER A 1 124 ? -11.149 -4.184 -7.382 1.00 97.81 124 SER A N 1
ATOM 878 C CA . SER A 1 124 ? -12.278 -3.347 -6.995 1.00 97.81 124 SER A CA 1
ATOM 879 C C . SER A 1 124 ? -11.969 -1.871 -7.240 1.00 97.81 124 SER A C 1
ATOM 881 O O . SER A 1 124 ? -10.834 -1.407 -7.078 1.00 97.81 124 SER A O 1
ATOM 883 N N . ARG A 1 125 ? -12.981 -1.104 -7.657 1.00 96.62 125 ARG A N 1
ATOM 884 C CA . ARG A 1 125 ? -12.868 0.355 -7.823 1.00 96.62 125 ARG A CA 1
ATOM 885 C C . ARG A 1 125 ? -12.988 1.113 -6.508 1.00 96.62 125 ARG A C 1
ATOM 887 O O . ARG A 1 125 ? -12.461 2.221 -6.429 1.00 96.62 125 ARG A O 1
ATOM 894 N N . THR A 1 126 ? -13.660 0.542 -5.517 1.00 96.00 126 THR A N 1
ATOM 895 C CA . THR A 1 126 ? -14.017 1.202 -4.259 1.00 96.00 126 THR A CA 1
ATOM 896 C C . THR A 1 126 ? -13.898 0.221 -3.102 1.00 96.00 126 THR A C 1
ATOM 898 O O . THR A 1 126 ? -14.090 -0.979 -3.277 1.00 96.00 126 THR A O 1
ATOM 901 N N . LEU A 1 127 ? -13.588 0.744 -1.922 1.00 96.38 127 LEU A N 1
ATOM 902 C CA . LEU A 1 127 ? -13.708 0.002 -0.673 1.00 96.38 127 LEU A CA 1
ATOM 903 C C . LEU A 1 127 ? -15.146 0.174 -0.171 1.00 96.38 127 LEU A C 1
ATOM 905 O O . LEU A 1 127 ? -15.644 1.300 -0.203 1.00 96.38 127 LEU A O 1
ATOM 909 N N . SER A 1 128 ? -15.828 -0.908 0.205 1.00 96.19 128 SER A N 1
ATOM 910 C CA . SER A 1 128 ? -17.217 -0.812 0.670 1.00 96.19 128 SER A CA 1
ATOM 911 C C . SER A 1 128 ? -17.292 -0.253 2.099 1.00 96.19 128 SER A C 1
ATOM 913 O O . SER A 1 128 ? -16.392 -0.488 2.909 1.00 96.19 128 SER A O 1
ATOM 915 N N . ASP A 1 129 ? -18.375 0.451 2.436 1.00 95.75 129 ASP A N 1
ATOM 916 C CA . ASP A 1 129 ? -18.585 0.955 3.802 1.00 95.75 129 ASP A CA 1
ATOM 917 C C . ASP A 1 129 ? -18.695 -0.190 4.819 1.00 95.75 129 ASP A C 1
ATOM 919 O O . ASP A 1 129 ? -18.182 -0.076 5.931 1.00 95.75 129 ASP A O 1
ATOM 923 N N . ALA A 1 130 ? -19.302 -1.317 4.427 1.00 95.94 130 ALA A N 1
ATOM 924 C CA . ALA A 1 130 ? -19.398 -2.514 5.262 1.00 95.94 130 ALA A CA 1
ATOM 925 C C . ALA A 1 130 ? -18.009 -3.083 5.588 1.00 95.94 130 ALA A C 1
ATOM 927 O O . ALA A 1 130 ? -17.723 -3.416 6.734 1.00 95.94 130 ALA A O 1
ATOM 928 N N . THR A 1 131 ? -17.110 -3.111 4.604 1.00 98.06 131 THR A N 1
ATOM 929 C CA . THR A 1 131 ? -15.713 -3.509 4.797 1.00 98.06 131 THR A CA 1
ATOM 930 C C . THR A 1 131 ? -14.964 -2.545 5.709 1.00 98.06 131 THR A C 1
ATOM 932 O O . THR A 1 131 ? -14.214 -2.987 6.575 1.00 98.06 131 THR A O 1
ATOM 935 N N . ILE A 1 132 ? -15.156 -1.232 5.538 1.00 97.81 132 ILE A N 1
ATOM 936 C CA . ILE A 1 132 ? -14.536 -0.227 6.414 1.00 97.81 132 ILE A CA 1
ATOM 937 C C . ILE A 1 132 ? -14.991 -0.448 7.859 1.00 97.81 132 ILE A C 1
ATOM 939 O O . ILE A 1 132 ? -14.151 -0.493 8.755 1.00 97.81 132 ILE A O 1
ATOM 943 N N . GLN A 1 133 ? -16.294 -0.636 8.076 1.00 96.69 133 GLN A N 1
ATOM 944 C CA . GLN A 1 133 ? -16.864 -0.906 9.397 1.00 96.69 133 GLN A CA 1
ATOM 945 C C . GLN A 1 133 ? -16.342 -2.215 9.996 1.00 96.69 133 GLN A C 1
ATOM 947 O O . GLN A 1 133 ? -15.978 -2.227 11.170 1.00 96.69 133 GLN A O 1
ATOM 952 N N . HIS A 1 134 ? -16.261 -3.286 9.197 1.00 97.88 134 HIS A N 1
ATOM 953 C CA . HIS A 1 134 ? -15.690 -4.568 9.621 1.00 97.88 134 HIS A CA 1
ATOM 954 C C . HIS A 1 134 ? -14.257 -4.387 10.115 1.00 97.88 134 HIS A C 1
ATOM 956 O O 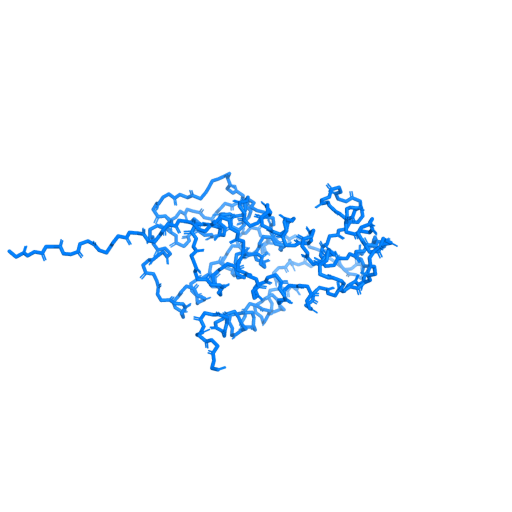. HIS A 1 134 ? -13.968 -4.665 11.274 1.00 97.88 134 HIS A O 1
ATOM 962 N N . VAL A 1 135 ? -13.383 -3.816 9.280 1.00 97.75 135 VAL A N 1
ATOM 963 C CA . VAL A 1 135 ? -11.966 -3.615 9.617 1.00 97.75 135 VAL A CA 1
ATOM 964 C C . VAL A 1 135 ? -11.788 -2.693 10.826 1.00 97.75 135 VAL A C 1
ATOM 966 O O . VAL A 1 135 ? -10.934 -2.956 11.666 1.00 97.75 135 VAL A O 1
ATOM 969 N N . GLN A 1 136 ? -12.604 -1.643 10.966 1.00 95.44 136 GLN A N 1
ATOM 970 C CA . GLN A 1 136 ? -12.576 -0.764 12.144 1.00 95.44 136 GLN A CA 1
ATOM 971 C C . GLN A 1 136 ? -13.000 -1.471 13.442 1.00 95.44 136 GLN A C 1
ATOM 973 O O . GLN A 1 136 ? -12.661 -0.996 14.526 1.00 95.44 136 GLN A O 1
ATOM 978 N N . GLY A 1 137 ? -13.737 -2.580 13.344 1.00 96.00 137 GLY A N 1
ATOM 979 C CA . GLY A 1 137 ? -14.129 -3.415 14.478 1.00 96.00 137 GLY A CA 1
ATOM 980 C C . GLY A 1 137 ? -13.080 -4.449 14.900 1.00 96.00 137 GLY A C 1
ATOM 981 O O . GLY A 1 137 ? -13.227 -5.038 15.970 1.00 96.00 137 GLY A O 1
ATOM 982 N N . LEU A 1 138 ? -12.037 -4.673 14.094 1.00 97.31 138 LEU A N 1
ATOM 983 C CA . LEU A 1 138 ? -10.987 -5.650 14.380 1.00 97.31 138 LEU A CA 1
ATOM 984 C C . LEU A 1 138 ? -9.917 -5.068 15.309 1.00 97.31 138 LEU A C 1
ATOM 986 O O . LEU A 1 138 ? -9.543 -3.897 15.209 1.00 97.31 138 LEU A O 1
ATOM 990 N N . THR A 1 139 ? -9.348 -5.908 16.179 1.00 97.25 139 THR A N 1
ATOM 991 C CA . THR A 1 139 ? -8.061 -5.572 16.805 1.00 97.25 139 THR A CA 1
ATOM 992 C C . THR A 1 139 ? -6.941 -5.606 15.760 1.00 97.25 139 THR A C 1
ATOM 994 O O . THR A 1 139 ? -7.085 -6.266 14.724 1.00 97.25 139 THR A O 1
ATOM 997 N N . PRO A 1 140 ? -5.787 -4.962 16.017 1.00 97.25 140 PRO A N 1
ATOM 998 C CA . PRO A 1 140 ? -4.640 -5.055 15.120 1.00 97.25 140 PRO A CA 1
ATOM 999 C C . PRO A 1 140 ? -4.236 -6.498 14.792 1.00 97.25 140 PRO A C 1
ATOM 1001 O O . PRO A 1 140 ? -3.991 -6.816 13.634 1.00 97.25 140 PRO A O 1
ATOM 1004 N N . GLU A 1 141 ? -4.214 -7.401 15.773 1.00 97.69 141 GLU A N 1
ATOM 1005 C CA . GLU A 1 141 ? -3.881 -8.814 15.562 1.00 97.69 141 GLU A CA 1
ATOM 1006 C C . GLU A 1 141 ? -4.885 -9.508 14.639 1.00 97.69 141 GLU A C 1
ATOM 1008 O O . GLU A 1 141 ? -4.479 -10.231 13.728 1.00 97.69 141 GLU A O 1
ATOM 1013 N N . GLN A 1 142 ? -6.183 -9.269 14.857 1.00 98.38 142 GLN A N 1
ATOM 1014 C CA . GLN A 1 142 ? -7.249 -9.835 14.032 1.00 98.38 142 GLN A CA 1
ATOM 1015 C C . GLN A 1 142 ? -7.161 -9.324 12.598 1.00 98.38 142 GLN A C 1
ATOM 1017 O O . GLN A 1 142 ? -7.164 -10.126 11.670 1.00 98.38 142 GLN A O 1
ATOM 1022 N N . PHE A 1 143 ? -6.993 -8.011 12.414 1.00 98.56 143 PHE A N 1
ATOM 1023 C CA . PHE A 1 143 ? -6.821 -7.430 11.088 1.00 98.56 143 PHE A CA 1
ATOM 1024 C C . PHE A 1 143 ? -5.619 -8.041 10.362 1.00 98.56 143 PHE A C 1
ATOM 1026 O O . PHE A 1 143 ? -5.742 -8.463 9.214 1.00 98.56 143 PHE A O 1
ATOM 1033 N N . GLN A 1 144 ? -4.459 -8.110 11.021 1.00 98.25 144 GLN A N 1
ATOM 1034 C CA . GLN A 1 144 ? -3.243 -8.629 10.396 1.00 98.25 144 GLN A CA 1
ATOM 1035 C C . GLN A 1 144 ? -3.407 -10.103 9.995 1.00 98.25 144 GLN A C 1
ATOM 1037 O O . GLN A 1 144 ? -2.960 -10.490 8.915 1.00 98.25 144 GLN A O 1
ATOM 1042 N N . GLN A 1 145 ? -4.078 -10.910 10.823 1.00 98.44 145 GLN A N 1
ATOM 1043 C CA . GLN A 1 145 ? -4.380 -12.305 10.504 1.00 98.44 145 GLN A CA 1
ATOM 1044 C C . GLN A 1 145 ? -5.370 -12.429 9.337 1.00 98.44 145 GLN A C 1
ATOM 1046 O O . GLN A 1 145 ? -5.054 -13.076 8.339 1.00 98.44 145 GLN A O 1
ATOM 1051 N N . GLU A 1 146 ? -6.535 -11.782 9.424 1.00 98.56 146 GLU A N 1
ATOM 1052 C CA . GLU A 1 146 ? -7.573 -11.871 8.390 1.00 98.56 146 GLU A CA 1
ATOM 1053 C C . GLU A 1 146 ? -7.080 -11.333 7.043 1.00 98.56 146 GLU A C 1
ATOM 1055 O O . GLU A 1 146 ? -7.301 -11.951 6.003 1.00 98.56 146 GLU A O 1
ATOM 1060 N N . PHE A 1 147 ? -6.348 -10.216 7.040 1.00 98.56 147 PHE A N 1
ATOM 1061 C CA . PHE A 1 147 ? -5.794 -9.655 5.812 1.00 98.56 147 PHE A CA 1
ATOM 1062 C C . PHE A 1 147 ? -4.731 -10.567 5.195 1.00 98.56 147 PHE A C 1
ATOM 1064 O O . PHE A 1 147 ? -4.672 -10.715 3.972 1.00 98.56 147 PHE A O 1
ATOM 1071 N N . ARG A 1 148 ? -3.894 -11.214 6.016 1.00 98.31 148 ARG A N 1
ATOM 1072 C CA . ARG A 1 148 ? -2.925 -12.213 5.548 1.00 98.31 148 ARG A CA 1
ATOM 1073 C C . ARG A 1 148 ? -3.631 -13.392 4.879 1.00 98.31 148 ARG A C 1
ATOM 1075 O O . ARG A 1 148 ? -3.209 -13.799 3.795 1.00 98.31 148 ARG A O 1
ATOM 1082 N N . ASP A 1 149 ? -4.697 -13.907 5.482 1.00 98.50 149 ASP A N 1
ATOM 1083 C CA . ASP A 1 149 ? -5.451 -15.039 4.935 1.00 98.50 149 ASP A CA 1
ATOM 1084 C C . ASP A 1 149 ? -6.182 -14.652 3.643 1.00 98.50 149 ASP A C 1
ATOM 1086 O O . ASP A 1 149 ? -6.011 -15.320 2.619 1.00 98.50 149 ASP A O 1
ATOM 1090 N N . ALA A 1 150 ? -6.844 -13.492 3.624 1.00 98.56 150 ALA A N 1
ATOM 1091 C CA . ALA A 1 150 ? -7.510 -12.964 2.435 1.00 98.56 150 ALA A CA 1
ATOM 1092 C C . ALA A 1 150 ? -6.540 -12.741 1.259 1.00 98.56 150 ALA A C 1
ATOM 1094 O O . ALA A 1 150 ? -6.898 -12.972 0.103 1.00 98.56 150 ALA A O 1
ATOM 1095 N N . ARG A 1 151 ? -5.285 -12.337 1.514 1.00 98.31 151 ARG A N 1
ATOM 1096 C CA . ARG A 1 151 ? -4.253 -12.237 0.460 1.00 98.31 151 ARG A CA 1
ATOM 1097 C C . ARG A 1 151 ? -3.898 -13.598 -0.133 1.00 98.31 151 ARG A C 1
ATOM 1099 O O . ARG A 1 151 ? -3.719 -13.695 -1.346 1.00 98.31 151 ARG A O 1
ATOM 1106 N N . VAL A 1 152 ? -3.774 -14.630 0.703 1.00 98.25 152 VAL A N 1
ATOM 1107 C CA . VAL A 1 152 ? -3.482 -15.999 0.249 1.00 98.25 152 VAL A CA 1
ATOM 1108 C C . VAL A 1 152 ? -4.625 -16.532 -0.608 1.00 98.25 152 VAL A C 1
ATOM 1110 O O . VAL A 1 152 ? -4.376 -17.074 -1.686 1.00 98.25 152 VAL A O 1
ATOM 1113 N N . GLU A 1 153 ? -5.865 -16.361 -0.159 1.00 98.31 153 GLU A N 1
ATOM 1114 C CA . GLU A 1 153 ? -7.055 -16.795 -0.897 1.00 98.31 153 GLU A CA 1
ATOM 1115 C C . GLU A 1 153 ? -7.197 -16.047 -2.223 1.00 98.31 153 GLU A C 1
ATOM 1117 O O . GLU A 1 153 ? -7.355 -16.676 -3.273 1.00 98.31 153 GLU A O 1
ATOM 1122 N N . TYR A 1 154 ? -7.014 -14.724 -2.203 1.00 98.44 154 TYR A N 1
ATOM 1123 C CA . TYR A 1 154 ? -7.005 -13.896 -3.405 1.00 98.44 154 TYR A CA 1
ATOM 1124 C C . TYR A 1 154 ? -5.968 -14.381 -4.419 1.00 98.44 154 TYR A C 1
ATOM 1126 O O . TYR A 1 154 ? -6.283 -14.560 -5.595 1.00 98.44 154 TYR A O 1
ATOM 1134 N N . ASP A 1 155 ? -4.733 -14.630 -3.985 1.00 97.81 155 ASP A N 1
ATOM 1135 C CA . ASP A 1 155 ? -3.677 -15.063 -4.895 1.00 97.81 155 ASP A CA 1
ATOM 1136 C C . ASP A 1 155 ? -3.943 -16.451 -5.480 1.00 97.81 155 ASP A C 1
ATOM 1138 O O . ASP A 1 155 ? -3.728 -16.664 -6.678 1.00 97.81 155 ASP A O 1
ATOM 1142 N N . ARG A 1 156 ? -4.458 -17.379 -4.667 1.00 96.94 156 ARG A N 1
ATOM 1143 C CA . ARG A 1 156 ? -4.879 -18.705 -5.136 1.00 96.94 156 ARG A CA 1
ATOM 1144 C C . ARG A 1 156 ? -5.983 -18.603 -6.179 1.00 96.94 156 ARG A C 1
ATOM 1146 O O . ARG A 1 156 ? -5.863 -19.210 -7.236 1.00 96.94 156 ARG A O 1
ATOM 1153 N N . GLN A 1 157 ? -7.020 -17.811 -5.930 1.00 97.69 157 GLN A N 1
ATOM 1154 C CA . GLN A 1 157 ? -8.164 -17.731 -6.836 1.00 97.69 157 GLN A CA 1
ATOM 1155 C C . GLN A 1 157 ? -7.871 -16.918 -8.106 1.00 97.69 157 GLN A C 1
ATOM 1157 O O . GLN A 1 157 ? -8.317 -17.279 -9.193 1.00 97.69 157 GLN A O 1
ATOM 1162 N N . ILE A 1 158 ? -7.124 -15.815 -8.002 1.00 97.31 158 ILE A N 1
ATOM 1163 C CA . ILE A 1 158 ? -6.900 -14.900 -9.133 1.00 97.31 158 ILE A CA 1
ATOM 1164 C C . ILE A 1 158 ? -5.725 -15.323 -10.016 1.00 97.31 158 ILE A C 1
ATOM 1166 O O . ILE A 1 158 ? -5.758 -15.072 -11.231 1.00 97.31 158 ILE A O 1
ATOM 1170 N N . TYR A 1 159 ? -4.692 -15.923 -9.420 1.00 94.19 159 TYR A N 1
ATOM 1171 C CA . TYR A 1 159 ? -3.467 -16.310 -10.120 1.00 94.19 159 TYR A CA 1
ATOM 1172 C C . TYR A 1 159 ? -3.146 -17.792 -10.019 1.00 94.19 159 TYR A C 1
ATOM 1174 O O . TYR A 1 159 ? -2.347 -18.262 -10.826 1.00 94.19 159 TYR A O 1
ATOM 1182 N N . GLY A 1 160 ? -3.716 -18.524 -9.064 1.00 93.44 160 GLY A N 1
ATOM 1183 C CA . GLY A 1 160 ? -3.194 -19.831 -8.694 1.00 93.44 160 GLY A CA 1
ATOM 1184 C C . GLY A 1 160 ? -3.196 -20.839 -9.831 1.00 93.44 160 GLY A C 1
ATOM 1185 O O . GLY A 1 160 ? -2.190 -21.507 -10.023 1.00 93.44 160 GLY A O 1
ATOM 1186 N N . ASP A 1 161 ? -4.232 -20.846 -10.668 1.00 93.75 161 ASP A N 1
ATOM 1187 C CA . ASP A 1 161 ? -4.324 -21.738 -11.834 1.00 93.75 161 ASP A CA 1
ATOM 1188 C C . ASP A 1 161 ? -3.660 -21.174 -13.101 1.00 93.75 161 ASP A C 1
ATOM 1190 O O . ASP A 1 161 ? -3.685 -21.791 -14.169 1.00 93.75 161 ASP A O 1
ATOM 1194 N N . THR A 1 162 ? -3.053 -19.987 -13.019 1.00 94.06 162 THR A N 1
ATOM 1195 C CA . THR A 1 162 ? -2.370 -19.379 -14.163 1.00 94.06 162 THR A CA 1
ATOM 1196 C C . THR A 1 162 ? -0.991 -19.988 -14.383 1.00 94.06 162 THR A C 1
ATOM 1198 O O . THR A 1 162 ? -0.369 -20.581 -13.501 1.00 94.06 162 THR A O 1
ATOM 1201 N N . THR A 1 163 ? -0.494 -19.840 -15.605 1.00 93.75 163 THR A N 1
ATOM 1202 C CA . THR A 1 163 ? 0.820 -20.332 -16.006 1.00 93.75 163 THR A CA 1
ATOM 1203 C C . THR A 1 163 ? 1.869 -19.225 -15.901 1.00 93.75 163 THR A C 1
ATOM 1205 O O . THR A 1 163 ? 1.651 -18.113 -16.378 1.00 93.75 163 THR A O 1
ATOM 1208 N N . THR A 1 164 ? 3.037 -19.544 -15.342 1.00 90.94 164 THR A N 1
ATOM 1209 C CA . THR A 1 164 ? 4.226 -18.679 -15.327 1.00 90.94 164 THR A CA 1
ATOM 1210 C C . THR A 1 164 ? 5.397 -19.329 -16.064 1.00 90.94 164 THR A C 1
ATOM 1212 O O . THR A 1 164 ? 5.471 -20.554 -16.185 1.00 90.94 164 THR A O 1
ATOM 1215 N N . ARG A 1 165 ? 6.340 -18.512 -16.552 1.00 87.88 165 ARG A N 1
ATOM 1216 C CA . ARG A 1 165 ? 7.576 -18.977 -17.192 1.00 87.88 165 ARG A CA 1
ATOM 1217 C C . ARG A 1 165 ? 8.793 -18.403 -16.482 1.00 87.88 165 ARG A C 1
ATOM 1219 O O . ARG A 1 165 ? 8.943 -17.189 -16.390 1.00 87.88 165 ARG A O 1
ATOM 1226 N N . GLN A 1 166 ? 9.700 -19.269 -16.037 1.00 80.62 166 GLN A N 1
ATOM 1227 C CA . GLN A 1 166 ? 10.960 -18.853 -15.421 1.00 80.62 166 GLN A CA 1
ATOM 1228 C C . GLN A 1 166 ? 12.092 -19.795 -15.828 1.00 80.62 166 GLN A C 1
ATOM 1230 O O . GLN A 1 166 ? 11.928 -21.013 -15.818 1.00 80.62 166 GLN A O 1
ATOM 1235 N N . GLY A 1 167 ? 13.240 -19.230 -16.217 1.00 82.00 167 GLY A N 1
ATOM 1236 C CA . GLY A 1 167 ? 14.398 -20.019 -16.657 1.00 82.00 167 GLY A CA 1
ATOM 1237 C C . GLY A 1 167 ? 14.104 -20.913 -17.867 1.00 82.00 167 GLY A C 1
ATOM 1238 O O . GLY A 1 167 ? 14.663 -21.992 -17.980 1.00 82.00 167 GLY A O 1
ATOM 1239 N N . GLY A 1 168 ? 13.169 -20.510 -18.735 1.00 86.69 168 GLY A N 1
ATOM 1240 C CA . GLY A 1 168 ? 12.749 -21.294 -19.899 1.00 86.69 168 GLY A CA 1
ATOM 1241 C C . GLY A 1 168 ? 11.648 -22.326 -19.630 1.00 86.69 168 GLY A C 1
ATOM 1242 O O . GLY A 1 168 ? 11.003 -22.734 -20.59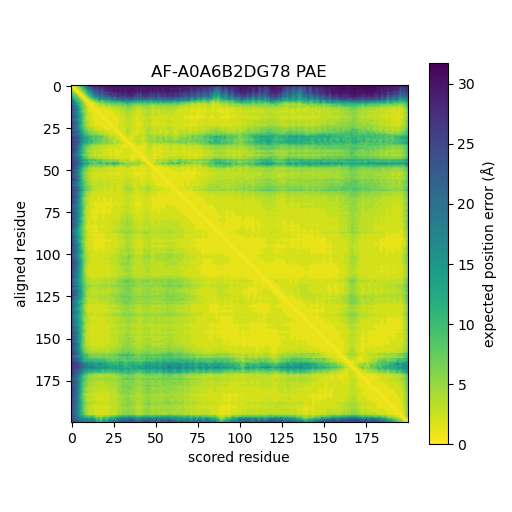5 1.00 86.69 168 GLY A O 1
ATOM 1243 N N . HIS A 1 169 ? 11.359 -22.660 -18.367 1.00 87.88 169 HIS A N 1
ATOM 1244 C CA . HIS A 1 169 ? 10.358 -23.657 -17.974 1.00 87.88 169 HIS A CA 1
ATOM 1245 C C . HIS A 1 169 ? 8.999 -23.034 -17.652 1.00 87.88 169 HIS A C 1
ATOM 1247 O O . HIS A 1 169 ? 8.925 -21.989 -17.004 1.00 87.88 169 HIS A O 1
ATOM 1253 N N . THR A 1 170 ? 7.937 -23.716 -18.071 1.00 91.25 170 THR A N 1
ATOM 1254 C CA . THR A 1 170 ? 6.537 -23.355 -17.828 1.00 91.25 170 THR A CA 1
ATOM 1255 C C . THR A 1 170 ? 6.012 -24.113 -16.610 1.00 91.25 170 THR A C 1
ATOM 1257 O O . THR A 1 170 ? 6.167 -25.330 -16.549 1.00 91.25 170 THR A O 1
ATOM 1260 N N . GLN A 1 171 ? 5.423 -23.413 -15.640 1.00 92.44 171 GLN A N 1
ATOM 1261 C CA . GLN A 1 171 ? 4.932 -23.981 -14.375 1.00 92.44 171 GLN A CA 1
ATOM 1262 C C . GLN A 1 171 ? 3.615 -23.317 -13.952 1.00 92.44 171 GLN A C 1
ATOM 1264 O O . GLN A 1 171 ? 3.312 -22.203 -14.388 1.00 92.44 171 GLN A O 1
ATOM 1269 N N . ASN A 1 172 ? 2.852 -23.981 -13.082 1.00 95.50 172 ASN A N 1
ATOM 1270 C CA . ASN A 1 172 ? 1.735 -23.358 -12.376 1.00 95.50 172 ASN A CA 1
ATOM 1271 C C . ASN A 1 172 ? 2.254 -22.222 -11.467 1.00 95.50 172 ASN A C 1
ATOM 1273 O O . ASN A 1 172 ? 3.323 -22.329 -10.859 1.00 95.50 172 ASN A O 1
ATOM 1277 N N . TRP A 1 173 ? 1.529 -21.104 -11.414 1.00 95.56 173 TRP A N 1
ATOM 1278 C CA . TRP A 1 173 ? 1.955 -19.913 -10.680 1.00 95.56 173 TRP A CA 1
ATOM 1279 C C . TRP A 1 173 ? 1.942 -20.119 -9.162 1.00 95.56 173 TRP A C 1
ATOM 1281 O O . TRP A 1 173 ? 2.895 -19.707 -8.494 1.00 95.56 173 TRP A O 1
ATOM 1291 N N . TRP A 1 174 ? 0.907 -20.769 -8.614 1.00 96.38 174 TRP A N 1
ATOM 1292 C CA . TRP A 1 174 ? 0.819 -21.020 -7.174 1.00 96.38 174 TRP A CA 1
ATOM 1293 C C . TRP A 1 174 ? 1.916 -21.967 -6.706 1.00 96.38 174 TRP A C 1
ATOM 1295 O O . TRP A 1 174 ? 2.604 -21.664 -5.733 1.00 96.38 174 TRP A O 1
ATOM 1305 N N . ASP A 1 175 ? 2.152 -23.054 -7.437 1.00 93.81 175 ASP A N 1
ATOM 1306 C CA . ASP A 1 175 ? 3.233 -23.991 -7.116 1.00 93.81 175 ASP A CA 1
ATOM 1307 C C . ASP A 1 175 ? 4.594 -23.290 -7.112 1.00 93.81 175 ASP A C 1
ATOM 1309 O O . ASP A 1 175 ? 5.468 -23.581 -6.291 1.00 93.81 175 ASP A O 1
ATOM 1313 N N . ARG A 1 176 ? 4.772 -22.317 -8.015 1.00 92.94 176 ARG A N 1
ATOM 1314 C CA . ARG A 1 176 ? 6.029 -21.589 -8.140 1.00 92.94 176 ARG A CA 1
ATOM 1315 C C . ARG A 1 176 ? 6.239 -20.539 -7.050 1.00 92.94 176 ARG A C 1
ATOM 1317 O O . ARG A 1 176 ? 7.356 -20.418 -6.546 1.00 92.94 176 ARG A O 1
ATOM 1324 N N . TYR A 1 177 ? 5.220 -19.742 -6.734 1.00 94.19 177 TYR A N 1
ATOM 1325 C CA . TYR A 1 177 ? 5.371 -18.548 -5.891 1.00 94.19 177 TYR A CA 1
ATOM 1326 C C . TYR A 1 177 ? 4.646 -18.631 -4.546 1.00 94.19 177 TYR A C 1
ATOM 1328 O O . TYR A 1 177 ? 5.020 -17.910 -3.621 1.00 94.19 177 TYR A O 1
ATOM 1336 N N . GLY A 1 178 ? 3.652 -19.508 -4.405 1.00 95.25 178 GLY A N 1
ATOM 1337 C CA . GLY A 1 178 ? 2.731 -19.553 -3.269 1.00 95.25 178 GLY A CA 1
ATOM 1338 C C . GLY A 1 178 ? 3.429 -19.704 -1.921 1.00 95.25 178 GLY A C 1
ATOM 1339 O O . GLY A 1 178 ? 3.124 -18.962 -0.989 1.00 95.25 178 GLY A O 1
ATOM 1340 N N . ASN A 1 179 ? 4.433 -20.582 -1.820 1.00 96.25 179 ASN A N 1
ATOM 1341 C CA . ASN A 1 179 ? 5.210 -20.732 -0.584 1.00 96.25 179 ASN A CA 1
ATOM 1342 C C . ASN A 1 179 ? 5.969 -19.442 -0.216 1.00 96.25 179 ASN A C 1
ATOM 1344 O O . ASN A 1 179 ? 5.884 -18.971 0.915 1.00 96.25 179 ASN A O 1
ATOM 1348 N N . GLY A 1 180 ? 6.665 -18.827 -1.178 1.00 96.25 180 GLY A N 1
ATOM 1349 C CA . GLY A 1 180 ? 7.416 -17.589 -0.938 1.00 96.25 180 GLY A CA 1
ATOM 1350 C C . GLY A 1 180 ? 6.516 -16.398 -0.598 1.00 96.25 180 GLY A C 1
ATOM 1351 O O . GLY A 1 180 ? 6.870 -15.573 0.244 1.00 96.25 180 GLY A O 1
ATOM 1352 N N . LEU A 1 181 ? 5.332 -16.325 -1.210 1.00 95.44 181 LEU A N 1
ATOM 1353 C CA . LEU A 1 181 ? 4.321 -15.313 -0.900 1.00 95.44 181 LEU A CA 1
ATOM 1354 C C . LEU A 1 181 ? 3.749 -15.502 0.502 1.00 95.44 181 LEU A C 1
ATOM 1356 O O . LEU A 1 181 ? 3.693 -14.544 1.263 1.00 95.44 181 LEU A O 1
ATOM 1360 N N . THR A 1 182 ? 3.417 -16.738 0.868 1.00 96.44 182 THR A N 1
ATOM 1361 C CA . THR A 1 182 ? 2.902 -17.066 2.203 1.00 96.44 182 THR A CA 1
ATOM 1362 C C . THR A 1 182 ? 3.914 -16.678 3.285 1.00 96.44 182 THR A C 1
ATOM 1364 O O . THR A 1 182 ? 3.585 -15.917 4.189 1.00 96.44 182 THR A O 1
ATOM 1367 N N . GLN A 1 183 ? 5.183 -17.073 3.125 1.00 97.25 183 GLN A N 1
ATOM 1368 C CA . GLN A 1 183 ? 6.263 -16.690 4.046 1.00 97.25 183 GLN A CA 1
ATOM 1369 C C . GLN A 1 183 ? 6.469 -15.172 4.122 1.00 97.25 183 GLN A C 1
ATOM 1371 O O . GLN A 1 183 ? 6.787 -14.625 5.181 1.00 97.25 183 GLN A O 1
ATOM 1376 N N . ARG A 1 184 ? 6.314 -14.468 2.992 1.00 95.38 184 ARG A N 1
ATOM 1377 C CA . ARG A 1 184 ? 6.341 -13.004 2.967 1.00 95.38 184 ARG A CA 1
ATOM 1378 C C . ARG A 1 184 ? 5.196 -12.426 3.796 1.00 95.38 184 ARG A C 1
ATOM 1380 O O . ARG A 1 184 ? 5.455 -11.509 4.567 1.00 95.38 184 ARG A O 1
ATOM 1387 N N . TYR A 1 185 ? 3.980 -12.947 3.662 1.00 97.00 185 TYR A N 1
ATOM 1388 C CA . TYR A 1 185 ? 2.814 -12.440 4.386 1.00 97.00 185 TYR A CA 1
ATOM 1389 C C . TYR A 1 185 ? 2.914 -12.700 5.885 1.00 97.00 185 TYR A C 1
ATOM 1391 O O . TYR A 1 185 ? 2.662 -11.780 6.651 1.00 97.00 185 TYR A O 1
ATOM 1399 N N . ASP A 1 186 ? 3.399 -13.871 6.298 1.00 96.38 186 ASP A N 1
ATOM 1400 C CA . ASP A 1 186 ? 3.629 -14.178 7.716 1.00 96.38 186 ASP A CA 1
ATOM 1401 C C . ASP A 1 186 ? 4.670 -13.221 8.340 1.00 96.38 186 ASP A C 1
ATOM 1403 O O . ASP A 1 186 ? 4.506 -12.726 9.457 1.00 96.38 186 ASP A O 1
ATOM 1407 N N . ARG A 1 187 ? 5.742 -12.895 7.600 1.00 96.31 187 ARG A N 1
ATOM 1408 C CA . ARG A 1 187 ? 6.748 -11.917 8.050 1.00 96.31 187 ARG A CA 1
ATOM 1409 C C . ARG A 1 187 ? 6.174 -10.501 8.134 1.00 96.31 187 ARG A C 1
ATOM 1411 O O . ARG A 1 187 ? 6.415 -9.815 9.125 1.00 96.31 187 ARG A O 1
ATOM 1418 N N . GLU A 1 188 ? 5.453 -10.067 7.100 1.00 94.75 188 GLU A N 1
ATOM 1419 C CA . GLU A 1 188 ? 4.818 -8.743 7.040 1.00 94.75 188 GLU A CA 1
ATOM 1420 C C . GLU A 1 188 ? 3.784 -8.566 8.157 1.00 94.75 188 GLU A C 1
ATOM 1422 O O . GLU A 1 188 ? 3.778 -7.530 8.812 1.00 94.75 188 GLU A O 1
ATOM 1427 N N . GLN A 1 189 ? 2.985 -9.597 8.445 1.00 94.50 189 GLN A N 1
ATOM 1428 C CA . GLN A 1 189 ? 2.026 -9.623 9.551 1.00 94.50 189 GLN A CA 1
ATOM 1429 C C . GLN A 1 189 ? 2.711 -9.286 10.885 1.00 94.50 189 GLN A C 1
ATOM 1431 O O . GLN A 1 189 ? 2.310 -8.360 11.592 1.00 94.50 189 GLN A O 1
ATOM 1436 N N . ALA A 1 190 ? 3.796 -9.999 11.207 1.00 94.19 190 ALA A N 1
ATOM 1437 C CA . ALA A 1 190 ? 4.559 -9.770 12.431 1.00 94.19 190 ALA A CA 1
ATOM 1438 C C . ALA A 1 190 ? 5.263 -8.403 12.445 1.00 94.19 190 ALA A C 1
ATOM 1440 O O . ALA A 1 190 ? 5.474 -7.824 13.511 1.00 94.19 190 ALA A O 1
ATOM 1441 N N . GLU A 1 191 ? 5.673 -7.895 11.283 1.00 94.06 191 GLU A N 1
ATOM 1442 C CA . GLU A 1 191 ? 6.299 -6.582 11.149 1.00 94.06 191 GLU A CA 1
ATOM 1443 C C . GLU A 1 191 ? 5.320 -5.438 11.374 1.00 94.06 191 GLU A C 1
ATOM 1445 O O . GLU A 1 191 ? 5.588 -4.557 12.193 1.00 94.06 191 GLU A O 1
ATOM 1450 N N . PHE A 1 192 ? 4.183 -5.468 10.692 1.00 95.44 192 PHE A N 1
ATOM 1451 C CA . PHE A 1 192 ? 3.205 -4.392 10.737 1.00 95.44 192 PHE A CA 1
ATOM 1452 C C . PHE A 1 192 ? 2.439 -4.369 12.051 1.00 95.44 192 PHE A C 1
ATOM 1454 O O . PHE A 1 192 ? 2.125 -3.284 12.535 1.00 95.44 192 PHE A O 1
ATOM 1461 N N . LEU A 1 193 ? 2.266 -5.517 12.712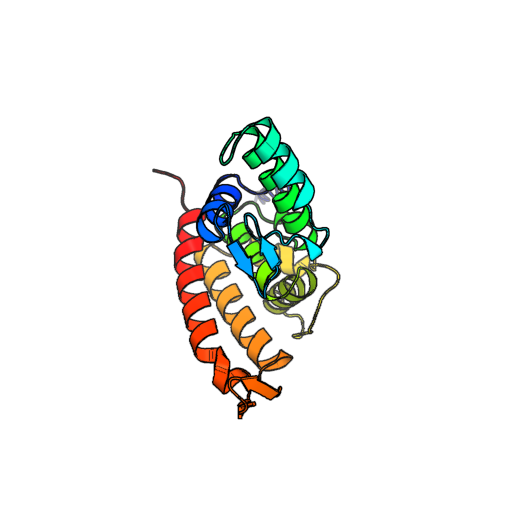 1.00 95.25 193 LEU A N 1
ATOM 1462 C CA . LEU A 1 193 ? 1.723 -5.546 14.068 1.00 95.25 193 LEU A CA 1
ATOM 1463 C C . LEU A 1 193 ? 2.565 -4.717 15.056 1.00 95.25 193 LEU A C 1
ATOM 1465 O O . LEU A 1 193 ? 2.018 -4.062 15.940 1.00 95.25 193 LEU A O 1
ATOM 1469 N N . ARG A 1 194 ? 3.895 -4.661 14.883 1.00 94.44 194 ARG A N 1
ATOM 1470 C CA . ARG A 1 194 ? 4.757 -3.802 15.719 1.00 94.44 194 ARG A CA 1
ATOM 1471 C C . ARG A 1 194 ? 4.507 -2.311 15.489 1.00 94.44 194 ARG A C 1
ATOM 1473 O O . ARG A 1 194 ? 4.795 -1.515 16.377 1.00 94.44 194 ARG A O 1
ATOM 1480 N N . LEU A 1 195 ? 3.986 -1.916 14.325 1.00 94.38 195 LEU A N 1
ATOM 1481 C CA . LEU A 1 195 ? 3.641 -0.520 14.031 1.00 94.38 195 LEU A CA 1
ATOM 1482 C C . LEU A 1 195 ? 2.329 -0.092 14.700 1.00 94.38 195 LEU A C 1
ATOM 1484 O O . LEU A 1 195 ? 2.171 1.093 14.996 1.00 94.38 195 LEU A O 1
ATOM 1488 N N . SER A 1 196 ? 1.428 -1.040 14.970 1.00 93.44 196 SER A N 1
ATOM 1489 C CA . SER A 1 196 ? 0.180 -0.816 15.713 1.00 93.44 196 SER A CA 1
ATOM 1490 C C . SER A 1 196 ? 0.403 -0.571 17.209 1.00 93.44 196 SER A C 1
ATOM 1492 O O . SER A 1 196 ? -0.467 -0.043 17.897 1.00 93.44 196 SER A O 1
ATOM 1494 N N . GLN A 1 197 ? 1.582 -0.916 17.732 1.00 87.81 197 GLN A N 1
ATOM 1495 C CA . GLN A 1 197 ? 1.928 -0.686 19.132 1.00 87.81 197 GLN A CA 1
ATOM 1496 C C . GLN A 1 197 ? 2.414 0.761 19.359 1.00 87.81 197 GLN A C 1
ATOM 1498 O O . GLN A 1 197 ? 3.074 1.347 18.488 1.00 87.81 197 GLN A O 1
ATOM 1503 N N . PRO A 1 198 ? 2.114 1.372 20.524 1.00 73.75 198 PRO A N 1
ATOM 1504 C CA . PRO A 1 198 ? 2.719 2.640 20.917 1.00 73.75 198 PRO A CA 1
ATOM 1505 C C . PRO A 1 198 ? 4.246 2.518 20.940 1.00 73.75 198 PRO A C 1
ATOM 1507 O O . PRO A 1 198 ? 4.788 1.483 21.326 1.00 73.75 198 PRO A O 1
ATOM 1510 N N . ARG A 1 199 ? 4.957 3.581 20.551 1.00 65.88 199 ARG A N 1
ATOM 1511 C CA . ARG A 1 199 ? 6.401 3.651 20.809 1.00 65.88 199 ARG A CA 1
ATOM 1512 C C . ARG A 1 199 ? 6.604 3.729 22.326 1.00 65.88 199 ARG A C 1
ATOM 1514 O O . ARG A 1 199 ? 6.057 4.639 22.945 1.00 65.88 199 ARG A O 1
ATOM 1521 N N . ASN A 1 200 ? 7.356 2.782 22.882 1.00 46.66 200 ASN A N 1
ATOM 1522 C CA . ASN A 1 200 ? 7.953 2.925 24.212 1.00 46.66 200 ASN A CA 1
ATOM 1523 C C . ASN A 1 200 ? 9.048 3.994 24.189 1.00 46.66 200 ASN A C 1
ATOM 1525 O O . ASN A 1 200 ? 9.724 4.108 23.136 1.00 46.66 200 ASN A O 1
#

Foldseek 3Di:
DDDPDPPQDPQDQFQDLVLLVVLQVVQDQWDDDPNFIDGSLDTPVPPLQRVVLVVQCVVQNGPDPSSSVSSRVSLRVQLVLLVLSLDPQNLSSNLSSVQCSVLNSFQSLLLLVVLLPDDQDSGHRDRDPSSSVSLNPDDLLRNLVSSLVSVLVNCCVVQQQPWDDDPNDIDGPCVVCVVVSSVVSVVSSVVSSVSRDDDD

Secondary structure (DSSP, 8-state):
-----PPPPPPPSS--HHHHHHHHHHH-SSEEETTEEEETTEEGGGTSSHHHHHHHHHHH-TT-HHHHHHHHHHHHHHHHHHTGGG---HHHHHHHHHHHHHHHHHHHHHHHHHHTTPPP-S--SS--HHHHHHHHHS-HHHHHHHHHHHHHHHHHHHHTTSEEEETTEEEEHHHHHHHHHHHHHHHHHHHHHHHHSPP-

pLDDT: mean 91.72, std 12.35, range [34.94, 98.75]

Radius of gyration: 18.05 Å; Cα contacts (8 Å, |Δi|>4): 271; chains: 1; bounding box: 50×44×50 Å

Sequence (200 aa):
AGGGGAAAAAAPQQLDPRVVDSIMRSEGATGEQGGVPEAYGFRQNMHNGYDRIIAAREQYGIGSAEERAVVSDLMTANARTAGALNFTDPGTQAAIMSGAHMRGAGGVRAILNHMGGDDIVRSSRTLSDATIQHVQGLTPEQFQQEFRDARVEYDRQIYGDTTTRQGGHTQNWWDRYGNGLTQRYDREQAEFLRLSQPRN

Mean predicted aligned error: 5.31 Å